Protein AF-A0A5A8F901-F1 (afdb_monomer)

Mean predicted aligned error: 6.97 Å

InterPro domains:
  IPR011990 Tetratricopeptide-like helical domain superfamily [G3DSA:1.25.40.10] (15-155)
  IPR011990 Tetratricopeptide-like helical domain superfamily [G3DSA:1.25.40.10] (156-247)
  IPR011990 Tetratricopeptide-like helical domain superfamily [SSF48452] (26-234)
  IPR013105 Tetratricopeptide repeat 2 [PF07719] (27-59)
  IPR019734 Tetratricopeptide repeat [PF13181] (61-93)
  IPR019734 Tetratricopeptide repeat [PF13181] (132-161)
  IPR019734 Tetratricopeptide repeat [PS50005] (26-59)
  IPR019734 Tetratricopeptide repeat [PS50005] (60-93)
  IPR019734 Tetratricopeptide repeat [PS50005] (130-163)
  IPR019734 Tetratricopeptide repeat [PS50005] (164-197)
  IPR019734 Tetratricopeptide repeat [PS50005] (198-231)
  IPR019734 Tetratricopeptide repeat [SM00028] (26-59)
  IPR019734 Tetratricopeptide repeat [SM00028] (60-93)
  IPR019734 Tetratricopeptide repeat [SM00028] (130-163)
  IPR019734 Tetratricopeptide repeat [SM00028] (164-197)
  IPR019734 Tetratricopeptide repeat [SM00028] (198-231)

Organism: NCBI:txid500465

Solvent-accessible surface area (backbone atoms only — not comparable to full-atom values): 13234 Å² total; per-residue (Å²): 138,87,82,84,83,83,81,82,80,78,80,80,79,78,74,85,65,76,81,73,54,42,64,57,52,16,52,50,26,39,52,50,12,55,53,25,50,76,69,72,35,57,70,61,12,54,53,24,36,54,54,11,36,74,49,36,80,78,48,33,69,50,29,40,52,54,10,53,54,27,46,76,70,70,40,50,70,62,12,50,56,24,30,50,55,15,31,74,71,44,76,81,42,52,71,53,39,47,52,47,18,51,49,30,41,76,71,69,38,41,70,63,15,41,57,37,44,57,56,39,75,72,44,91,81,58,88,60,53,37,57,47,28,35,51,44,12,50,45,30,44,76,72,67,39,54,69,63,12,44,55,26,18,52,50,13,34,71,71,32,66,79,46,59,70,32,51,53,53,42,31,53,50,22,54,76,67,72,35,52,70,58,22,49,52,49,38,54,52,44,29,70,71,31,79,83,42,55,68,52,41,49,53,42,21,52,50,28,45,76,69,66,41,46,73,64,14,49,56,45,31,51,51,39,30,74,77,36,64,86,37,75,59,16,58,52,31,50,53,57,40,40,75,70,63,76,53,133

Structure (mmCIF, N/CA/C/O backbone):
data_AF-A0A5A8F901-F1
#
_entry.id   AF-A0A5A8F901-F1
#
loop_
_atom_site.group_PDB
_atom_site.id
_atom_site.type_symbol
_atom_site.label_atom_id
_atom_site.label_alt_id
_atom_site.label_comp_id
_atom_site.label_asym_id
_atom_site.label_entity_id
_atom_site.label_seq_id
_atom_site.pdbx_PDB_ins_code
_atom_site.Cartn_x
_atom_site.Cartn_y
_atom_site.Cartn_z
_atom_site.occupancy
_atom_site.B_iso_or_equiv
_atom_site.auth_seq_id
_atom_site.auth_comp_id
_atom_site.auth_asym_id
_atom_site.auth_atom_id
_atom_site.pdbx_PDB_model_num
ATOM 1 N N . MET A 1 1 ? 71.002 -8.489 -66.776 1.00 44.06 1 MET A N 1
ATOM 2 C CA . MET A 1 1 ? 70.512 -7.307 -66.030 1.00 44.06 1 MET A CA 1
ATOM 3 C C . MET A 1 1 ? 69.210 -7.682 -65.324 1.00 44.06 1 MET A C 1
ATOM 5 O O . MET A 1 1 ? 68.197 -7.836 -65.991 1.00 44.06 1 MET A O 1
ATOM 9 N N . LYS A 1 2 ? 69.256 -7.951 -64.011 1.00 39.38 2 LYS A N 1
ATOM 10 C CA . LYS A 1 2 ? 68.094 -8.346 -63.189 1.00 39.38 2 LYS A CA 1
ATOM 11 C C . LYS A 1 2 ? 67.380 -7.080 -62.690 1.00 39.38 2 LYS A C 1
ATOM 13 O O . LYS A 1 2 ? 68.036 -6.243 -62.078 1.00 39.38 2 LYS A O 1
ATOM 18 N N . LYS A 1 3 ? 66.074 -6.929 -62.942 1.00 49.44 3 LYS A N 1
ATOM 19 C CA . LYS A 1 3 ? 65.246 -5.872 -62.331 1.00 49.44 3 LYS A CA 1
ATOM 20 C C . LYS A 1 3 ? 64.614 -6.407 -61.045 1.00 49.44 3 LYS A C 1
ATOM 22 O O . LYS A 1 3 ? 63.990 -7.462 -61.047 1.00 49.44 3 LYS A O 1
ATOM 27 N N . ILE A 1 4 ? 64.847 -5.680 -59.959 1.00 47.81 4 ILE A N 1
ATOM 28 C CA . ILE A 1 4 ? 64.406 -5.965 -58.593 1.00 47.81 4 ILE A CA 1
ATOM 29 C C . ILE A 1 4 ? 62.929 -5.570 -58.475 1.00 47.81 4 ILE A C 1
ATOM 31 O O . ILE A 1 4 ? 62.577 -4.419 -58.721 1.00 47.81 4 ILE A O 1
ATOM 35 N N . ILE A 1 5 ? 62.069 -6.526 -58.122 1.00 50.91 5 ILE A N 1
ATOM 36 C CA . ILE A 1 5 ? 60.664 -6.286 -57.777 1.00 50.91 5 ILE A CA 1
ATOM 37 C C . ILE A 1 5 ? 60.630 -5.952 -56.284 1.00 50.91 5 ILE A C 1
ATOM 39 O O . ILE A 1 5 ? 60.944 -6.799 -55.450 1.00 50.91 5 ILE A O 1
ATOM 43 N N . SER A 1 6 ? 60.306 -4.702 -55.955 1.00 49.69 6 SER A N 1
ATOM 44 C CA . SER A 1 6 ? 60.141 -4.237 -54.576 1.00 49.69 6 SER A CA 1
ATOM 45 C C . SER A 1 6 ? 58.781 -4.694 -54.044 1.00 49.69 6 SER A C 1
ATOM 47 O O . SER A 1 6 ? 57.741 -4.248 -54.528 1.00 49.69 6 SER A O 1
ATOM 49 N N . PHE A 1 7 ? 58.784 -5.615 -53.081 1.00 51.09 7 PHE A N 1
ATOM 50 C CA . PHE A 1 7 ? 57.591 -6.060 -52.361 1.00 51.09 7 PHE A CA 1
ATOM 51 C C . PHE A 1 7 ? 57.341 -5.100 -51.189 1.00 51.09 7 PHE A C 1
ATOM 53 O O . PHE A 1 7 ? 58.059 -5.128 -50.191 1.00 51.09 7 PHE A O 1
ATOM 60 N N . PHE A 1 8 ? 56.327 -4.240 -51.300 1.00 51.81 8 PHE A N 1
ATOM 61 C CA . PHE A 1 8 ? 55.824 -3.469 -50.163 1.00 51.81 8 PHE A CA 1
ATOM 62 C C . PHE A 1 8 ? 54.992 -4.398 -49.267 1.00 51.81 8 PHE A C 1
ATOM 64 O O . PHE A 1 8 ? 53.854 -4.741 -49.580 1.00 51.81 8 PHE A O 1
ATOM 71 N N . LEU A 1 9 ? 55.582 -4.831 -48.153 1.00 49.22 9 LEU A N 1
ATOM 72 C CA . LEU A 1 9 ? 54.892 -5.532 -47.071 1.00 49.22 9 LEU A CA 1
ATOM 73 C C . LEU A 1 9 ? 54.025 -4.520 -46.307 1.00 49.22 9 LEU A C 1
ATOM 75 O O . LEU A 1 9 ? 54.526 -3.727 -45.513 1.00 49.22 9 LEU A O 1
ATOM 79 N N . ILE A 1 10 ? 52.715 -4.532 -46.560 1.00 54.72 10 ILE A N 1
ATOM 80 C CA . ILE A 1 10 ? 51.739 -3.804 -45.743 1.00 54.72 10 ILE A CA 1
ATOM 81 C C . ILE A 1 10 ? 51.577 -4.582 -44.434 1.00 54.72 10 ILE A C 1
ATOM 83 O O . ILE A 1 10 ? 50.934 -5.630 -44.392 1.00 54.72 10 ILE A O 1
ATOM 87 N N . ALA A 1 11 ? 52.186 -4.077 -43.363 1.00 52.47 11 ALA A N 1
ATOM 88 C CA . ALA A 1 11 ? 51.961 -4.574 -42.014 1.00 52.47 11 ALA A CA 1
ATOM 89 C C . ALA A 1 11 ? 50.542 -4.186 -41.565 1.00 52.47 11 ALA A C 1
ATOM 91 O O . ALA A 1 11 ? 50.278 -3.041 -41.200 1.00 52.47 11 ALA A O 1
ATOM 92 N N . ILE A 1 12 ? 49.612 -5.142 -41.611 1.00 54.03 12 ILE A N 1
ATOM 93 C CA . ILE A 1 12 ? 48.293 -5.001 -40.992 1.00 54.03 12 ILE A CA 1
ATOM 94 C C . ILE A 1 12 ? 48.507 -5.092 -39.479 1.00 54.03 12 ILE A C 1
ATOM 96 O O . ILE A 1 12 ? 48.637 -6.181 -38.922 1.00 54.03 12 ILE A O 1
ATOM 100 N N . PHE A 1 13 ? 48.560 -3.944 -38.806 1.00 49.91 13 PHE A N 1
ATOM 101 C CA . PHE A 1 13 ? 48.422 -3.890 -37.356 1.00 49.91 13 PHE A CA 1
ATOM 102 C C . PHE A 1 13 ? 46.990 -4.300 -37.002 1.00 49.91 13 PHE A C 1
ATOM 104 O O . PHE A 1 13 ? 46.073 -3.480 -36.999 1.00 49.91 13 PHE A O 1
ATOM 111 N N . VAL A 1 14 ? 46.788 -5.586 -36.714 1.00 54.88 14 VAL A N 1
ATOM 112 C CA . VAL A 1 14 ? 45.604 -6.047 -35.989 1.00 54.88 14 VAL A CA 1
ATOM 113 C C . VAL A 1 14 ? 45.723 -5.456 -34.589 1.00 54.88 14 VAL A C 1
ATOM 115 O O . VAL A 1 14 ? 46.464 -5.962 -33.748 1.00 54.88 14 VAL A O 1
ATOM 118 N N . SER A 1 15 ? 45.057 -4.327 -34.351 1.00 49.31 15 SER A N 1
ATOM 119 C CA . SER A 1 15 ? 44.940 -3.792 -33.005 1.00 49.31 15 SER A CA 1
ATOM 120 C C . SER A 1 15 ? 44.148 -4.803 -32.176 1.00 49.31 15 SER A C 1
ATOM 122 O O . SER A 1 15 ? 42.954 -5.020 -32.377 1.00 49.31 15 SER A O 1
ATOM 124 N N . CYS A 1 16 ? 44.820 -5.452 -31.227 1.00 49.31 16 CYS A N 1
ATOM 125 C CA . CYS A 1 16 ? 44.175 -6.172 -30.133 1.00 49.31 16 CYS A CA 1
ATOM 126 C C . CYS A 1 16 ? 43.507 -5.162 -29.186 1.00 49.31 16 CYS A C 1
ATOM 128 O O . CYS A 1 16 ? 43.875 -5.050 -28.021 1.00 49.31 16 CYS A O 1
ATOM 130 N N . ALA A 1 17 ? 42.536 -4.390 -29.677 1.00 50.72 17 ALA A N 1
ATOM 131 C CA . ALA A 1 17 ? 41.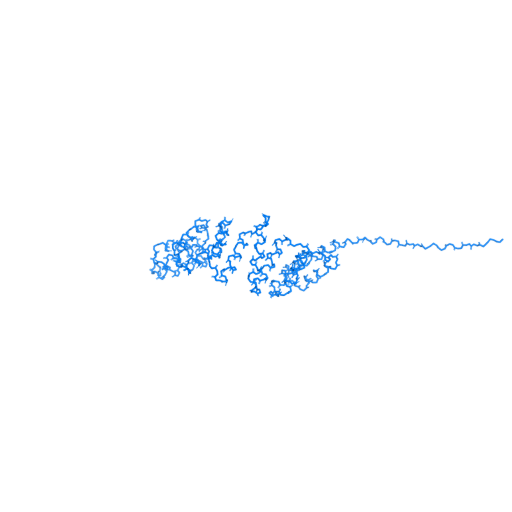576 -3.758 -28.792 1.00 50.72 17 ALA A CA 1
ATOM 132 C C . ALA A 1 17 ? 40.650 -4.880 -28.298 1.00 50.72 17 ALA A C 1
ATOM 134 O O . ALA A 1 17 ? 40.050 -5.569 -29.132 1.00 50.72 17 ALA A O 1
ATOM 135 N N . PRO A 1 18 ? 40.542 -5.133 -26.980 1.00 56.22 18 PRO A N 1
ATOM 136 C CA . PRO A 1 18 ? 39.611 -6.131 -26.481 1.00 56.22 18 PRO A CA 1
ATOM 137 C C . PRO A 1 18 ? 38.223 -5.764 -27.000 1.00 56.22 18 PRO A C 1
ATOM 139 O O . PRO A 1 18 ? 37.765 -4.635 -26.822 1.00 56.22 18 PRO A O 1
ATOM 142 N N . ARG A 1 19 ? 37.569 -6.703 -27.690 1.00 57.62 19 ARG A N 1
ATOM 143 C CA . ARG A 1 19 ? 36.192 -6.538 -28.154 1.00 57.62 19 ARG A CA 1
ATOM 144 C C . ARG A 1 19 ? 35.330 -6.365 -26.911 1.00 57.62 19 ARG A C 1
ATOM 146 O O . ARG A 1 19 ? 34.983 -7.349 -26.262 1.00 57.62 19 ARG A O 1
ATOM 153 N N . VAL A 1 20 ? 35.070 -5.114 -26.534 1.00 64.88 20 VAL A N 1
ATOM 154 C CA . VAL A 1 20 ? 34.313 -4.822 -25.325 1.00 64.88 20 VAL A CA 1
ATOM 155 C C . VAL A 1 20 ? 32.924 -5.406 -25.518 1.00 64.88 20 VAL A C 1
ATOM 157 O O . VAL A 1 20 ? 32.230 -5.115 -26.495 1.00 64.88 20 VAL A O 1
ATOM 160 N N . ASP A 1 21 ? 32.560 -6.299 -24.610 1.00 88.25 21 ASP A N 1
ATOM 161 C CA . ASP A 1 21 ? 31.266 -6.948 -24.623 1.00 88.25 21 ASP A CA 1
ATOM 162 C C . ASP A 1 21 ? 30.192 -5.883 -24.368 1.00 88.25 21 ASP A C 1
ATOM 164 O O . ASP A 1 21 ? 30.108 -5.317 -23.275 1.00 88.25 21 ASP A O 1
ATOM 168 N N . LYS A 1 22 ? 29.394 -5.580 -25.399 1.00 91.12 22 LYS A N 1
ATOM 169 C CA . LYS A 1 22 ? 28.330 -4.569 -25.331 1.00 91.12 22 LYS A CA 1
ATOM 170 C C . LYS A 1 22 ? 27.363 -4.854 -24.181 1.00 91.12 22 LYS A C 1
ATOM 172 O O . LYS A 1 22 ? 26.895 -3.917 -23.546 1.00 91.12 22 LYS A O 1
ATOM 177 N N . LEU A 1 23 ? 27.113 -6.126 -23.860 1.00 92.12 23 LEU A N 1
ATOM 178 C CA . LEU A 1 23 ? 26.239 -6.485 -22.744 1.00 92.12 23 LEU A CA 1
ATOM 179 C C . LEU A 1 23 ? 26.874 -6.132 -21.397 1.00 92.12 23 LEU A C 1
ATOM 181 O O . LEU A 1 23 ? 26.179 -5.645 -20.510 1.00 92.12 23 LEU A O 1
ATOM 185 N N . LYS A 1 24 ? 28.197 -6.286 -21.255 1.00 94.12 24 LYS A N 1
ATOM 186 C CA . LYS A 1 24 ? 28.913 -5.831 -20.052 1.00 94.12 24 LYS A CA 1
ATOM 187 C C . LYS A 1 24 ? 28.894 -4.313 -19.923 1.00 94.12 24 LYS A C 1
ATOM 189 O O . LYS A 1 24 ? 28.679 -3.826 -18.822 1.00 94.12 24 LYS A O 1
ATOM 194 N N . LEU A 1 25 ? 29.065 -3.573 -21.023 1.00 94.75 25 LEU A N 1
ATOM 195 C CA . LEU A 1 25 ? 28.937 -2.109 -21.004 1.00 94.75 25 LEU A CA 1
ATOM 196 C C . LEU A 1 25 ? 27.530 -1.675 -20.591 1.00 94.75 25 LEU A C 1
ATOM 198 O O . LEU A 1 25 ? 27.396 -0.842 -19.699 1.00 94.75 25 LEU A O 1
ATOM 202 N N . SER A 1 26 ? 26.494 -2.282 -21.178 1.00 96.12 26 SER A N 1
ATOM 203 C CA . SER A 1 26 ? 25.103 -2.041 -20.783 1.00 96.12 26 SER A CA 1
ATOM 204 C C . SER A 1 26 ? 24.890 -2.282 -19.291 1.00 96.12 26 SER A C 1
ATOM 206 O O . SER A 1 26 ? 24.342 -1.438 -18.591 1.00 96.12 26 SER A O 1
ATOM 208 N N . GLU A 1 27 ? 25.359 -3.424 -18.788 1.00 96.38 27 GLU A N 1
ATOM 209 C CA . GLU A 1 27 ? 25.231 -3.803 -17.381 1.00 96.38 27 GLU A CA 1
ATOM 210 C C . GLU A 1 27 ? 25.987 -2.839 -16.449 1.00 96.38 27 GLU A C 1
ATOM 212 O O . GLU A 1 27 ? 25.487 -2.497 -15.377 1.00 96.38 27 GLU A O 1
ATOM 217 N N . SER A 1 28 ? 27.172 -2.368 -16.849 1.00 96.94 28 SER A N 1
ATOM 218 C CA . SER A 1 28 ? 27.938 -1.365 -16.103 1.00 96.94 28 SER A CA 1
ATOM 219 C C . SER A 1 28 ? 27.198 -0.031 -16.017 1.00 96.94 28 SER A C 1
ATOM 221 O O . SER A 1 28 ? 27.060 0.508 -14.920 1.00 96.94 28 SER A O 1
ATOM 223 N N . HIS A 1 29 ? 26.685 0.472 -17.141 1.00 97.94 29 HIS A N 1
ATOM 224 C CA . HIS A 1 29 ? 25.893 1.702 -17.183 1.00 97.94 29 HIS A CA 1
ATOM 225 C C . HIS A 1 29 ? 24.592 1.568 -16.376 1.00 97.94 29 HIS A C 1
ATOM 227 O O . HIS A 1 29 ? 24.272 2.440 -15.572 1.00 97.94 29 HIS A O 1
ATOM 233 N N . TYR A 1 30 ? 23.890 0.435 -16.476 1.00 97.94 30 TYR A N 1
ATOM 234 C CA . TYR A 1 30 ? 22.700 0.157 -15.667 1.00 97.94 30 TYR A CA 1
ATOM 235 C C . TYR A 1 30 ? 22.999 0.220 -14.161 1.00 97.94 30 TYR A C 1
ATOM 237 O O . TYR A 1 30 ? 22.318 0.929 -13.417 1.00 97.94 30 TYR A O 1
ATOM 245 N N . LYS A 1 31 ? 24.059 -0.461 -13.705 1.00 97.75 31 LYS A N 1
ATOM 246 C CA . LYS A 1 31 ? 24.484 -0.439 -12.295 1.00 97.75 31 LYS A CA 1
ATOM 247 C C . LYS A 1 31 ? 24.893 0.954 -11.828 1.00 97.75 31 LYS A C 1
ATOM 249 O O . LYS A 1 31 ? 24.551 1.341 -10.712 1.00 97.75 31 LYS A O 1
ATOM 254 N N . LEU A 1 32 ? 25.595 1.712 -12.668 1.00 96.75 32 LEU A N 1
ATOM 255 C CA . LEU A 1 32 ? 25.988 3.081 -12.349 1.00 96.75 32 LEU A CA 1
ATOM 256 C C . LEU A 1 32 ? 24.767 4.010 -12.252 1.00 96.75 32 LEU A C 1
ATOM 258 O O . LEU A 1 32 ? 24.688 4.819 -11.328 1.00 96.75 32 LEU A O 1
ATOM 262 N N . GLY A 1 33 ? 23.775 3.834 -13.127 1.00 96.75 33 GLY A N 1
ATOM 263 C CA . GLY A 1 33 ? 22.496 4.539 -13.048 1.00 96.75 33 GLY A CA 1
ATOM 264 C C . GLY A 1 33 ? 21.754 4.273 -11.735 1.00 96.75 33 GLY A C 1
ATOM 265 O O . GLY A 1 33 ? 21.324 5.215 -11.068 1.00 96.75 33 GLY A O 1
ATOM 266 N N . LEU A 1 34 ? 21.682 3.010 -11.293 1.00 96.31 34 LEU A N 1
ATOM 267 C CA . LEU A 1 34 ? 21.105 2.649 -9.988 1.00 96.31 34 LEU A CA 1
ATOM 268 C C . LEU A 1 34 ? 21.869 3.275 -8.808 1.00 96.31 34 LEU A C 1
ATOM 270 O O . LEU A 1 34 ? 21.254 3.737 -7.841 1.00 96.31 34 LEU A O 1
ATOM 274 N N . ALA A 1 35 ? 23.201 3.317 -8.882 1.00 95.75 35 ALA A N 1
ATOM 275 C CA . ALA A 1 35 ? 24.025 3.957 -7.861 1.00 95.75 35 ALA A CA 1
ATOM 276 C C . ALA A 1 35 ? 23.736 5.465 -7.775 1.00 95.75 35 ALA A C 1
ATOM 278 O O . ALA A 1 35 ? 23.519 5.986 -6.681 1.00 95.75 35 ALA A O 1
ATOM 279 N N . TYR A 1 36 ? 23.632 6.155 -8.916 1.00 94.88 36 TYR A N 1
ATOM 280 C CA . TYR A 1 36 ? 23.279 7.575 -8.938 1.00 94.88 36 TYR A CA 1
ATOM 281 C C . TYR A 1 36 ? 21.869 7.858 -8.420 1.00 94.88 36 TYR A C 1
ATOM 283 O O . TYR A 1 36 ? 21.699 8.850 -7.714 1.00 94.88 36 TYR A O 1
ATOM 291 N N . LEU A 1 37 ? 20.887 6.986 -8.686 1.00 90.75 37 LEU A N 1
ATOM 292 C CA . LEU A 1 37 ? 19.558 7.101 -8.070 1.00 90.75 37 LEU A CA 1
ATOM 293 C C . LEU A 1 37 ? 19.625 7.035 -6.544 1.00 90.75 37 LEU A C 1
ATOM 295 O O . LEU A 1 37 ? 18.915 7.769 -5.863 1.00 90.75 37 LEU A O 1
ATOM 299 N N . THR A 1 38 ? 20.478 6.163 -6.007 1.00 91.44 38 THR A N 1
ATOM 300 C CA . THR A 1 38 ? 20.656 6.011 -4.555 1.00 91.44 38 THR A CA 1
ATOM 301 C C . THR A 1 38 ? 21.314 7.245 -3.936 1.00 91.44 38 THR A C 1
ATOM 303 O O . THR A 1 38 ? 21.019 7.596 -2.800 1.00 91.44 38 THR A O 1
ATOM 306 N N . SER A 1 39 ? 22.178 7.932 -4.685 1.00 91.75 39 SER A N 1
ATOM 307 C CA . SER A 1 39 ? 22.798 9.203 -4.283 1.00 91.75 39 SER A CA 1
ATOM 308 C C . SER A 1 39 ? 21.972 10.445 -4.654 1.00 91.75 39 SER A C 1
ATOM 310 O O . SER A 1 39 ? 22.525 11.542 -4.676 1.00 91.75 39 SER A O 1
ATOM 312 N N . GLU A 1 40 ? 20.691 10.276 -5.004 1.00 89.81 40 GLU A N 1
ATOM 313 C CA . GLU A 1 40 ? 19.759 11.347 -5.407 1.00 89.81 40 GLU A CA 1
ATOM 314 C C . GLU A 1 40 ? 20.248 12.213 -6.588 1.00 89.81 40 GLU A C 1
ATOM 316 O O . GLU A 1 40 ? 19.803 13.342 -6.800 1.00 89.81 40 GLU A O 1
ATOM 321 N N . ASN A 1 41 ? 21.158 11.681 -7.410 1.00 91.69 41 ASN A N 1
ATOM 322 C CA . ASN A 1 41 ? 21.653 12.356 -8.604 1.00 91.69 41 ASN A CA 1
ATOM 323 C C . ASN A 1 41 ? 20.847 11.939 -9.839 1.00 91.69 41 ASN A C 1
ATOM 325 O O . ASN A 1 41 ? 21.312 11.192 -10.704 1.00 91.69 41 ASN A O 1
ATOM 329 N N . ASP A 1 42 ? 19.626 12.457 -9.908 1.00 90.12 42 ASP A N 1
ATOM 330 C CA . ASP A 1 42 ? 18.625 12.131 -10.925 1.00 90.12 42 ASP A CA 1
ATOM 331 C C . ASP A 1 42 ? 19.123 12.303 -12.368 1.00 90.12 42 ASP A C 1
ATOM 333 O O . ASP A 1 42 ? 18.872 11.460 -13.232 1.00 90.12 42 ASP A O 1
ATOM 337 N N . PHE A 1 43 ? 19.848 13.394 -12.636 1.00 91.81 43 PHE A N 1
ATOM 338 C CA . PHE A 1 43 ? 20.343 13.702 -13.978 1.00 91.81 43 PHE A CA 1
ATOM 339 C C . PHE A 1 43 ? 21.361 12.664 -14.453 1.00 91.81 43 PHE A C 1
ATOM 341 O O . PHE A 1 43 ? 21.262 12.160 -15.573 1.00 91.81 43 PHE A O 1
ATOM 348 N N . ARG A 1 44 ? 22.336 12.322 -13.598 1.00 93.94 44 ARG A N 1
ATOM 349 C CA . ARG A 1 44 ? 23.334 11.308 -13.949 1.00 93.94 44 ARG A CA 1
ATOM 350 C C . ARG A 1 44 ? 22.695 9.931 -14.062 1.00 93.94 44 ARG A C 1
ATOM 352 O O . ARG A 1 44 ? 23.020 9.213 -14.995 1.00 93.94 44 ARG A O 1
ATOM 359 N N . ALA A 1 45 ? 21.745 9.596 -13.191 1.00 95.38 45 ALA A N 1
ATOM 360 C CA . ALA A 1 45 ? 21.038 8.323 -13.264 1.00 95.38 45 ALA A CA 1
ATOM 361 C C . ALA A 1 45 ? 20.363 8.093 -14.625 1.00 95.38 45 ALA A C 1
ATOM 363 O O . ALA A 1 45 ? 20.611 7.070 -15.262 1.00 95.38 45 ALA A O 1
ATOM 364 N N . LEU A 1 46 ? 19.563 9.056 -15.098 1.00 95.94 46 LEU A N 1
ATOM 365 C CA . LEU A 1 46 ? 18.904 8.952 -16.403 1.00 95.94 46 LEU A CA 1
ATOM 366 C C . LEU A 1 46 ? 19.907 8.837 -17.550 1.00 95.94 46 LEU A C 1
ATOM 368 O O . LEU A 1 46 ? 19.731 7.985 -18.417 1.00 95.94 46 LEU A O 1
ATOM 372 N N . LYS A 1 47 ? 20.977 9.640 -17.527 1.00 97.12 47 LYS A N 1
ATOM 373 C CA . LYS A 1 47 ? 22.023 9.582 -18.553 1.00 97.12 47 LYS A CA 1
ATOM 374 C C . LYS A 1 47 ? 22.661 8.193 -18.632 1.00 97.12 47 LYS A C 1
ATOM 376 O O . LYS A 1 47 ? 22.839 7.663 -19.722 1.00 97.12 47 LYS A O 1
ATOM 381 N N . GLU A 1 48 ? 22.982 7.588 -17.492 1.00 98.12 48 GLU A N 1
ATOM 382 C CA . GLU A 1 48 ? 23.558 6.241 -17.465 1.00 98.12 48 GLU A CA 1
ATOM 383 C C . GLU A 1 48 ? 22.562 5.175 -17.945 1.00 98.12 48 GLU A C 1
ATOM 385 O O . GLU A 1 48 ? 22.944 4.256 -18.664 1.00 98.12 48 GLU A O 1
ATOM 390 N N . PHE A 1 49 ? 21.267 5.307 -17.641 1.00 98.06 49 PHE A N 1
ATOM 391 C CA . PHE A 1 49 ? 20.255 4.412 -18.213 1.00 98.06 49 PHE A CA 1
ATOM 392 C C . PHE A 1 49 ? 20.127 4.558 -19.735 1.00 98.06 49 PHE A C 1
ATOM 394 O O . PHE A 1 49 ? 20.002 3.556 -20.439 1.00 98.06 49 PHE A O 1
ATOM 401 N N . GLU A 1 50 ? 20.203 5.778 -20.266 1.00 97.12 50 GLU A N 1
ATOM 402 C CA . GLU A 1 50 ? 20.218 6.020 -21.712 1.00 97.12 50 GLU A CA 1
ATOM 403 C C . GLU A 1 50 ? 21.454 5.400 -22.380 1.00 97.12 50 GLU A C 1
ATOM 405 O O . GLU A 1 50 ? 21.325 4.762 -23.426 1.00 97.12 50 GLU A O 1
ATOM 410 N N . GLU A 1 51 ? 22.639 5.521 -21.770 1.00 97.94 51 GLU A N 1
ATOM 411 C CA . GLU A 1 51 ? 23.849 4.843 -22.253 1.00 97.94 51 GLU A CA 1
ATOM 412 C C . GLU A 1 51 ? 23.696 3.317 -22.218 1.00 97.94 51 GLU A C 1
ATOM 414 O O . GLU A 1 51 ? 24.043 2.649 -23.193 1.00 97.94 51 GLU A O 1
ATOM 419 N N . ALA A 1 52 ? 23.106 2.750 -21.159 1.00 97.88 52 ALA A N 1
ATOM 420 C CA . ALA A 1 52 ? 22.838 1.313 -21.092 1.00 97.88 52 ALA A CA 1
ATOM 421 C C . ALA A 1 52 ? 21.972 0.843 -22.276 1.00 97.88 52 ALA A C 1
ATOM 423 O O . ALA A 1 52 ? 22.331 -0.107 -22.977 1.00 97.88 52 ALA A O 1
ATOM 424 N N . LEU A 1 53 ? 20.892 1.572 -22.579 1.00 97.62 53 LEU A N 1
ATOM 425 C CA . LEU A 1 53 ? 19.996 1.256 -23.695 1.00 97.62 53 LEU A CA 1
ATOM 426 C C . LEU A 1 53 ? 20.653 1.396 -25.076 1.00 97.62 53 LEU A C 1
ATOM 428 O O . LEU A 1 53 ? 20.233 0.708 -26.006 1.00 97.62 53 LEU A O 1
ATOM 432 N N . LYS A 1 54 ? 21.703 2.217 -25.242 1.00 97.19 54 LYS A N 1
ATOM 433 C CA . LYS A 1 54 ? 22.481 2.251 -26.499 1.00 97.19 54 LYS A CA 1
ATOM 434 C C . LYS A 1 54 ? 23.205 0.930 -26.758 1.00 97.19 54 LYS A C 1
ATOM 436 O O . LYS A 1 54 ? 23.341 0.521 -27.913 1.00 97.19 54 LYS A O 1
ATOM 441 N N . TYR A 1 55 ? 23.677 0.267 -25.703 1.00 96.44 55 TYR A N 1
ATOM 442 C CA . TYR A 1 55 ? 24.392 -1.004 -25.812 1.00 96.44 55 TYR A CA 1
ATOM 443 C C . TYR A 1 55 ? 23.459 -2.220 -25.791 1.00 96.44 55 TYR A C 1
ATOM 445 O O . TYR A 1 55 ? 23.751 -3.206 -26.473 1.00 96.44 55 TYR A O 1
ATOM 453 N N . ASN A 1 56 ? 22.336 -2.143 -25.069 1.00 96.62 56 ASN A N 1
ATOM 454 C CA . ASN A 1 56 ? 21.286 -3.160 -25.055 1.00 96.62 56 ASN A CA 1
ATOM 455 C C . ASN A 1 56 ? 19.875 -2.530 -25.107 1.00 96.62 56 ASN A C 1
ATOM 457 O O . ASN A 1 56 ? 19.241 -2.335 -24.070 1.00 96.62 56 ASN A O 1
ATOM 461 N N . PRO A 1 57 ? 19.322 -2.280 -26.309 1.00 96.75 57 PRO A N 1
ATOM 462 C CA . PRO A 1 57 ? 17.989 -1.683 -26.460 1.00 96.75 57 PRO A CA 1
ATOM 463 C C . PRO A 1 57 ? 16.824 -2.568 -25.992 1.00 96.75 57 PRO A C 1
ATOM 465 O O . PRO A 1 57 ? 15.678 -2.134 -26.023 1.00 96.75 57 PRO A O 1
ATOM 468 N N . LYS A 1 58 ? 17.086 -3.830 -25.628 1.00 96.19 58 LYS A N 1
ATOM 469 C CA . LYS A 1 58 ? 16.079 -4.792 -25.156 1.00 96.19 58 LYS A CA 1
ATOM 470 C C . LYS A 1 58 ? 16.231 -5.109 -23.666 1.00 96.19 58 LYS A C 1
ATOM 472 O O . LYS A 1 58 ? 15.719 -6.127 -23.216 1.00 96.19 58 LYS A O 1
ATOM 477 N N . ASP A 1 59 ? 16.942 -4.272 -22.910 1.00 97.50 59 ASP A N 1
ATOM 478 C CA . ASP A 1 59 ? 17.045 -4.419 -21.458 1.00 97.50 59 ASP A CA 1
ATOM 479 C C . ASP A 1 59 ? 15.779 -3.879 -20.771 1.00 97.50 59 ASP A C 1
ATOM 481 O O . ASP A 1 59 ? 15.634 -2.683 -20.506 1.00 97.50 59 ASP A O 1
ATOM 485 N N . ASP A 1 60 ? 14.836 -4.774 -20.495 1.00 98.31 60 ASP A N 1
ATOM 486 C CA . ASP A 1 60 ? 13.586 -4.493 -19.788 1.00 98.31 60 ASP A CA 1
ATOM 487 C C . ASP A 1 60 ? 13.814 -3.910 -18.388 1.00 98.31 60 ASP A C 1
ATOM 489 O O . ASP A 1 60 ? 13.073 -3.023 -17.957 1.00 98.31 60 ASP A O 1
ATOM 493 N N . ARG A 1 61 ? 14.893 -4.323 -17.713 1.00 98.25 61 ARG A N 1
ATOM 494 C CA . ARG A 1 61 ? 15.276 -3.827 -16.381 1.00 98.25 61 ARG A CA 1
ATOM 495 C C . ARG A 1 61 ? 15.607 -2.336 -16.404 1.00 98.25 61 ARG A C 1
ATOM 497 O O . ARG A 1 61 ? 15.268 -1.620 -15.461 1.00 98.25 61 ARG A O 1
ATOM 504 N N . VAL A 1 62 ? 16.232 -1.852 -17.479 1.00 98.31 62 VAL A N 1
ATOM 505 C CA . VAL A 1 62 ? 16.570 -0.429 -17.631 1.00 98.31 62 VAL A CA 1
ATOM 506 C C . VAL A 1 62 ? 15.307 0.397 -17.872 1.00 98.31 62 VAL A C 1
ATOM 508 O O . VAL A 1 62 ? 15.109 1.420 -17.217 1.00 98.31 62 VAL A O 1
ATOM 511 N N . TYR A 1 63 ? 14.400 -0.072 -18.734 1.00 98.69 63 TYR A N 1
ATOM 512 C CA . TYR A 1 63 ? 13.096 0.574 -18.919 1.00 98.69 63 TYR A CA 1
ATOM 513 C C . TYR A 1 63 ? 12.272 0.594 -17.625 1.00 98.69 63 TYR A C 1
ATOM 515 O O . TYR A 1 63 ? 11.669 1.614 -17.286 1.00 98.69 63 TYR A O 1
ATOM 523 N N . TYR A 1 64 ? 12.296 -0.495 -16.855 1.00 98.56 64 TYR A N 1
ATOM 524 C CA . TYR A 1 64 ? 11.683 -0.545 -15.533 1.00 98.56 64 TYR A CA 1
ATOM 525 C C . TYR A 1 64 ? 12.294 0.490 -14.572 1.00 98.56 64 TYR A C 1
ATOM 527 O O . TYR A 1 64 ? 11.562 1.241 -13.923 1.00 98.56 64 TYR A O 1
ATOM 535 N N . ALA A 1 65 ? 13.623 0.611 -14.526 1.00 97.94 65 ALA A N 1
ATOM 536 C CA . ALA A 1 65 ? 14.301 1.608 -13.698 1.00 97.94 65 ALA A CA 1
ATOM 537 C C . ALA A 1 65 ? 13.914 3.050 -14.081 1.00 97.94 65 ALA A C 1
ATOM 539 O O . ALA A 1 65 ? 13.578 3.848 -13.206 1.00 97.94 65 ALA A O 1
ATOM 540 N N . ILE A 1 66 ? 13.857 3.372 -15.378 1.00 98.00 66 ILE A N 1
ATOM 541 C CA . ILE A 1 66 ? 13.398 4.687 -15.860 1.00 98.00 66 ILE A CA 1
ATOM 542 C C . ILE A 1 66 ? 11.920 4.927 -15.497 1.00 98.00 66 ILE A C 1
ATOM 544 O O . ILE A 1 66 ? 11.552 6.025 -15.075 1.00 98.00 66 ILE A O 1
ATOM 548 N N . SER A 1 67 ? 11.065 3.906 -15.614 1.00 98.19 67 SER A N 1
ATOM 549 C CA . SER A 1 67 ? 9.660 3.993 -15.202 1.00 98.19 67 SER A CA 1
ATOM 550 C C . SER A 1 67 ? 9.522 4.333 -13.718 1.00 98.19 67 SER A C 1
ATOM 552 O O . SER A 1 67 ? 8.868 5.316 -13.365 1.00 98.19 67 SER A O 1
ATOM 554 N N . THR A 1 68 ? 10.187 3.571 -12.844 1.00 96.12 68 THR A N 1
ATOM 555 C CA . THR A 1 68 ? 10.136 3.794 -11.390 1.00 96.12 68 THR A CA 1
ATOM 556 C C . THR A 1 68 ? 10.704 5.15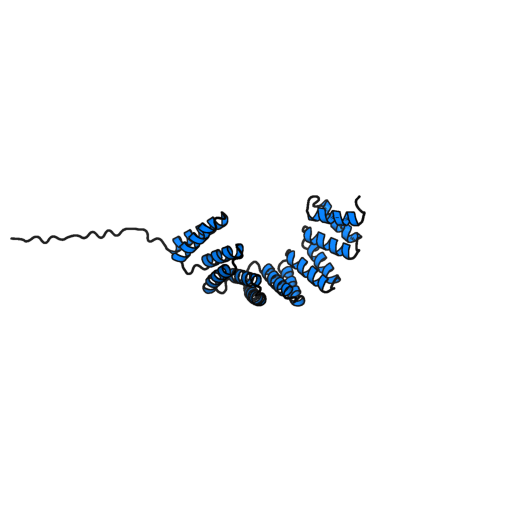5 -10.994 1.00 96.12 68 THR A C 1
ATOM 558 O O . THR A 1 68 ? 10.172 5.800 -10.090 1.00 96.12 68 THR A O 1
ATOM 561 N N . PHE A 1 69 ? 11.732 5.635 -11.700 1.00 95.38 69 PHE A N 1
ATOM 562 C CA . PHE A 1 69 ? 12.243 6.992 -11.549 1.00 95.38 69 PHE A CA 1
ATOM 563 C C . PHE A 1 69 ? 11.150 8.037 -11.810 1.00 95.38 69 PHE A C 1
ATOM 565 O O . PHE A 1 69 ? 10.871 8.873 -10.948 1.00 95.38 69 PHE A O 1
ATOM 572 N N . TYR A 1 70 ? 10.482 7.975 -12.965 1.00 96.50 70 TYR A N 1
ATOM 573 C CA . TYR A 1 70 ? 9.432 8.937 -13.298 1.00 96.50 70 TYR A CA 1
ATOM 574 C C . TYR A 1 70 ? 8.197 8.803 -12.407 1.00 96.50 70 TYR A C 1
ATOM 576 O O . TYR A 1 70 ? 7.587 9.819 -12.069 1.00 96.50 70 TYR A O 1
ATOM 584 N N . LEU A 1 71 ? 7.868 7.586 -11.968 1.00 94.25 71 LEU A N 1
ATOM 585 C CA . LEU A 1 71 ? 6.796 7.333 -11.010 1.00 94.25 71 LEU A CA 1
ATOM 586 C C . LEU A 1 71 ? 7.074 8.036 -9.672 1.00 94.25 71 LEU A C 1
ATOM 588 O O . LEU A 1 71 ? 6.201 8.736 -9.171 1.00 94.25 71 LEU A O 1
ATOM 592 N N . LYS A 1 72 ? 8.303 7.952 -9.139 1.00 92.38 72 LYS A N 1
ATOM 593 C CA . LYS A 1 72 ? 8.710 8.680 -7.918 1.00 92.38 72 LYS A CA 1
ATOM 594 C C . LYS A 1 72 ? 8.623 10.202 -8.064 1.00 92.38 72 LYS A C 1
ATOM 596 O O . LYS A 1 72 ? 8.434 10.903 -7.076 1.00 92.38 72 LYS A O 1
ATOM 601 N N . LYS A 1 73 ? 8.761 10.719 -9.287 1.00 93.31 73 LYS A N 1
ATOM 602 C CA . LYS A 1 73 ? 8.593 12.146 -9.608 1.00 93.31 73 LYS A CA 1
ATOM 603 C C . LYS A 1 73 ? 7.147 12.531 -9.935 1.00 93.31 73 LYS A C 1
ATOM 605 O O . LYS A 1 73 ? 6.908 13.681 -10.288 1.00 93.31 73 LYS A O 1
ATOM 610 N N . ASN A 1 74 ? 6.196 11.599 -9.833 1.00 95.12 74 ASN A N 1
ATOM 611 C CA . ASN A 1 74 ? 4.795 11.770 -10.233 1.00 95.12 74 ASN A CA 1
ATOM 612 C C . ASN A 1 74 ? 4.612 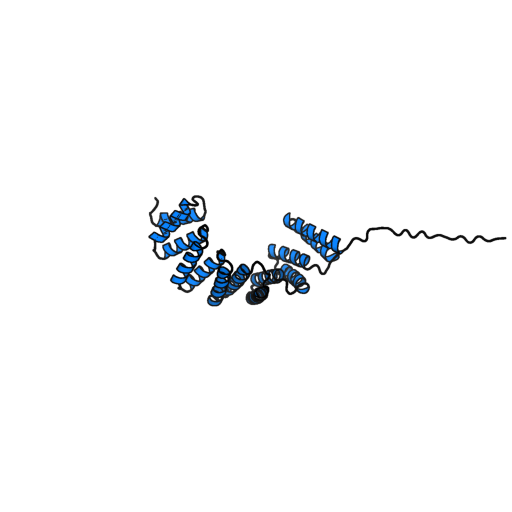12.171 -11.713 1.00 95.12 74 ASN A C 1
ATOM 614 O O . ASN A 1 74 ? 3.600 12.757 -12.092 1.00 95.12 74 ASN A O 1
ATOM 618 N N . ILE A 1 75 ? 5.576 11.843 -12.582 1.00 97.06 75 ILE A N 1
ATOM 619 C CA . ILE A 1 75 ? 5.502 12.095 -14.029 1.00 97.06 75 ILE A CA 1
ATOM 620 C C . ILE A 1 75 ? 4.916 10.849 -14.705 1.00 97.06 75 ILE A C 1
ATOM 622 O O . ILE A 1 75 ? 5.612 10.080 -15.374 1.00 97.06 75 ILE A O 1
ATOM 626 N N . PHE A 1 76 ? 3.614 10.632 -14.505 1.00 96.88 76 PHE A N 1
ATOM 627 C CA . PHE A 1 76 ? 2.943 9.378 -14.866 1.00 96.88 76 PHE A CA 1
ATOM 628 C C . PHE A 1 76 ? 3.026 9.031 -16.355 1.00 96.88 76 PHE A C 1
ATOM 630 O O . PHE A 1 76 ? 3.206 7.864 -16.681 1.00 96.88 76 PHE A O 1
ATOM 637 N N . SER A 1 77 ? 2.973 10.011 -17.264 1.00 97.38 77 SER A N 1
ATOM 638 C CA . SER A 1 77 ? 3.052 9.745 -18.710 1.00 97.38 77 SER A CA 1
ATOM 639 C C . SER A 1 77 ? 4.388 9.121 -19.123 1.00 97.38 77 SER A C 1
ATOM 641 O O . SER A 1 77 ? 4.413 8.169 -19.897 1.00 97.38 77 SER A O 1
ATOM 643 N N . LYS A 1 78 ? 5.509 9.610 -18.572 1.00 98.00 78 LYS A N 1
ATOM 644 C CA . LYS A 1 78 ? 6.838 9.049 -18.867 1.00 98.00 78 LYS A CA 1
ATOM 645 C C . LYS A 1 78 ? 7.064 7.713 -18.162 1.00 98.00 78 LYS A C 1
ATOM 647 O O . LYS A 1 78 ? 7.736 6.840 -18.710 1.00 98.00 78 LYS A O 1
ATOM 652 N N . ALA A 1 79 ? 6.504 7.550 -16.962 1.00 98.38 79 ALA A N 1
ATOM 653 C CA . ALA A 1 79 ? 6.524 6.270 -16.263 1.00 98.38 79 ALA A CA 1
ATOM 654 C C . ALA A 1 79 ? 5.782 5.195 -17.074 1.00 98.38 79 ALA A C 1
ATOM 656 O O . ALA A 1 79 ? 6.315 4.113 -17.310 1.00 98.38 79 ALA A O 1
ATOM 657 N N . GLU A 1 80 ? 4.591 5.531 -17.574 1.00 98.44 80 GLU A N 1
ATOM 658 C CA . GLU A 1 80 ? 3.769 4.653 -18.405 1.00 98.44 80 GLU A CA 1
ATOM 659 C C . GLU A 1 80 ? 4.470 4.265 -19.712 1.00 98.44 80 GLU A C 1
ATOM 661 O O . GLU A 1 80 ? 4.527 3.089 -20.061 1.00 98.44 80 GLU A O 1
ATOM 666 N N . GLU A 1 81 ? 5.066 5.230 -20.415 1.00 98.44 81 GLU A N 1
ATOM 667 C CA . GLU A 1 81 ? 5.807 4.958 -21.649 1.00 98.44 81 GLU A CA 1
ATOM 668 C C . GLU A 1 81 ? 6.911 3.910 -21.427 1.00 98.44 81 GLU A C 1
ATOM 670 O O . GLU A 1 81 ? 7.054 2.959 -22.198 1.00 98.44 81 GLU A O 1
ATOM 675 N N . ASN A 1 82 ? 7.685 4.062 -20.350 1.00 98.62 82 ASN A N 1
ATOM 676 C CA . ASN A 1 82 ? 8.809 3.177 -20.067 1.00 98.62 82 ASN A CA 1
ATOM 677 C C . ASN A 1 82 ? 8.364 1.824 -19.499 1.00 98.62 82 ASN A C 1
ATOM 679 O O . ASN A 1 82 ? 8.935 0.802 -19.876 1.00 98.62 82 ASN A O 1
ATOM 683 N N . ILE A 1 83 ? 7.318 1.765 -18.666 1.00 98.75 83 ILE A N 1
ATOM 684 C CA . ILE A 1 83 ? 6.822 0.468 -18.182 1.00 98.75 83 ILE A CA 1
ATOM 685 C C . ILE A 1 83 ? 6.213 -0.363 -19.312 1.00 98.75 83 ILE A C 1
ATOM 687 O O . ILE A 1 83 ? 6.389 -1.577 -19.333 1.00 98.75 83 ILE A O 1
ATOM 691 N N . LEU A 1 84 ? 5.561 0.277 -20.288 1.00 98.69 84 LEU A N 1
ATOM 692 C CA . LEU A 1 84 ? 5.039 -0.409 -21.469 1.00 98.69 84 LEU A CA 1
ATOM 693 C C . LEU A 1 84 ? 6.167 -0.957 -22.351 1.00 98.69 84 LEU A C 1
ATOM 695 O O . LEU A 1 84 ? 6.041 -2.063 -22.869 1.00 98.69 84 LEU A O 1
ATOM 699 N N . LYS A 1 85 ? 7.300 -0.248 -22.468 1.00 98.75 85 LYS A N 1
ATOM 700 C CA . LYS A 1 85 ? 8.506 -0.773 -23.137 1.00 98.75 85 LYS A CA 1
ATOM 701 C C . LYS A 1 85 ? 9.066 -2.006 -22.420 1.00 98.75 85 LYS A C 1
ATOM 703 O O . LYS A 1 85 ? 9.368 -2.994 -23.086 1.00 98.75 85 LYS A O 1
ATOM 708 N N . ALA A 1 86 ? 9.139 -1.984 -21.087 1.00 98.69 86 ALA A N 1
ATOM 709 C CA . ALA A 1 86 ? 9.552 -3.147 -20.296 1.00 98.69 86 ALA A CA 1
ATOM 710 C C . ALA A 1 86 ? 8.587 -4.335 -20.479 1.00 98.69 86 ALA A C 1
ATOM 712 O O . ALA A 1 86 ? 9.019 -5.450 -20.761 1.00 98.69 86 ALA A O 1
ATOM 713 N N . LEU A 1 87 ? 7.272 -4.093 -20.413 1.00 98.50 87 LEU A N 1
ATOM 714 C CA . LEU A 1 87 ? 6.238 -5.113 -20.627 1.00 98.50 87 LEU A CA 1
ATOM 715 C C . LEU A 1 87 ? 6.208 -5.653 -22.062 1.00 98.50 87 LEU A C 1
ATOM 717 O O . LEU A 1 87 ? 5.878 -6.815 -22.262 1.00 98.50 87 LEU A O 1
ATOM 721 N N . ASN A 1 88 ? 6.582 -4.864 -23.068 1.00 98.50 88 ASN A N 1
ATOM 722 C CA . ASN A 1 88 ? 6.699 -5.361 -24.440 1.00 98.50 88 ASN A CA 1
ATOM 723 C C . ASN A 1 88 ? 7.818 -6.411 -24.587 1.00 98.50 88 ASN A C 1
ATOM 725 O O . ASN A 1 88 ? 7.744 -7.279 -25.452 1.00 98.50 88 ASN A O 1
ATOM 729 N N . ILE A 1 89 ? 8.852 -6.339 -23.745 1.00 98.38 89 ILE A N 1
ATOM 730 C CA . ILE A 1 89 ? 9.963 -7.299 -23.721 1.00 98.38 89 ILE A CA 1
ATOM 731 C C . ILE A 1 89 ? 9.635 -8.481 -22.793 1.00 98.38 89 ILE A C 1
ATOM 733 O O . ILE A 1 89 ? 9.870 -9.632 -23.159 1.00 98.38 89 ILE A O 1
ATOM 737 N N . ALA A 1 90 ? 9.054 -8.206 -21.622 1.00 97.81 90 ALA A N 1
ATOM 738 C CA . ALA A 1 90 ? 8.703 -9.192 -20.601 1.00 97.81 90 ALA A CA 1
ATOM 739 C C . ALA A 1 90 ? 7.215 -9.069 -20.185 1.00 97.81 90 ALA A C 1
ATOM 741 O O . ALA A 1 90 ? 6.905 -8.559 -19.103 1.00 97.81 90 ALA A O 1
ATOM 742 N N . PRO A 1 91 ? 6.263 -9.555 -21.010 1.00 96.75 91 PRO A N 1
ATOM 743 C CA . PRO A 1 91 ? 4.824 -9.271 -20.860 1.00 96.75 91 PRO A CA 1
ATOM 744 C C . PRO A 1 91 ? 4.150 -9.897 -19.638 1.00 96.75 91 PRO A C 1
ATOM 746 O O . PRO A 1 91 ? 3.063 -9.463 -19.242 1.00 96.75 91 PRO A O 1
ATOM 749 N N . ASN A 1 92 ? 4.789 -10.906 -19.045 1.00 95.00 92 ASN A N 1
ATOM 750 C CA . ASN A 1 92 ? 4.292 -11.649 -17.887 1.00 95.00 92 ASN A CA 1
ATOM 751 C C . ASN A 1 92 ? 5.095 -11.359 -16.611 1.00 95.00 92 ASN A C 1
ATOM 753 O O . ASN A 1 92 ? 4.945 -12.071 -15.626 1.00 95.00 92 ASN A O 1
ATOM 757 N N . ASN A 1 93 ? 5.960 -10.339 -16.614 1.00 97.19 93 ASN A N 1
ATOM 758 C CA . ASN A 1 93 ? 6.681 -9.951 -15.409 1.00 97.19 93 ASN A CA 1
ATOM 759 C C . ASN A 1 93 ? 5.719 -9.260 -14.428 1.00 97.19 93 ASN A C 1
ATOM 761 O O . ASN A 1 93 ? 5.314 -8.114 -14.638 1.00 97.19 93 ASN A O 1
ATOM 765 N N . SER A 1 94 ? 5.364 -9.957 -13.351 1.00 97.75 94 SER A N 1
ATOM 766 C CA . SER A 1 94 ? 4.405 -9.491 -12.345 1.00 97.75 94 SER A CA 1
ATOM 767 C C . SER A 1 94 ? 4.790 -8.172 -11.676 1.00 97.75 94 SER A C 1
ATOM 769 O O . SER A 1 94 ? 3.911 -7.369 -11.371 1.00 97.75 94 SER A O 1
ATOM 771 N N . GLU A 1 95 ? 6.083 -7.893 -11.503 1.00 97.12 95 GLU A N 1
ATOM 772 C CA . GLU A 1 95 ? 6.535 -6.621 -10.933 1.00 97.12 95 GLU A CA 1
ATOM 773 C C . GLU A 1 95 ? 6.288 -5.450 -11.897 1.00 97.12 95 GLU A C 1
ATOM 775 O O . GLU A 1 95 ? 5.875 -4.356 -11.493 1.00 97.12 95 GLU A O 1
ATOM 780 N N . TYR A 1 96 ? 6.451 -5.692 -13.200 1.00 98.12 96 TYR A N 1
ATOM 781 C CA . TYR A 1 96 ? 6.174 -4.682 -14.220 1.00 98.12 96 TYR A CA 1
ATOM 782 C C . TYR A 1 96 ? 4.674 -4.454 -14.377 1.00 98.12 96 TYR A C 1
ATOM 784 O O . TYR A 1 96 ? 4.230 -3.308 -14.474 1.00 98.12 96 TYR A O 1
ATOM 792 N N . ILE A 1 97 ? 3.882 -5.530 -14.320 1.00 98.44 97 ILE A N 1
ATOM 793 C CA . ILE A 1 97 ? 2.418 -5.452 -14.307 1.00 98.44 97 ILE A CA 1
ATOM 794 C C . ILE A 1 97 ? 1.944 -4.672 -13.071 1.00 98.44 97 ILE A C 1
ATOM 796 O O . ILE A 1 97 ? 1.093 -3.796 -13.208 1.00 98.44 97 ILE A O 1
ATOM 800 N N . ASN A 1 98 ? 2.520 -4.914 -11.886 1.00 98.00 98 ASN A N 1
ATOM 801 C CA . ASN A 1 98 ? 2.177 -4.188 -10.657 1.00 98.00 98 ASN A CA 1
ATOM 802 C C . ASN A 1 98 ? 2.461 -2.685 -10.769 1.00 98.00 98 ASN A C 1
ATOM 804 O O . ASN A 1 98 ? 1.648 -1.849 -10.365 1.00 98.00 98 ASN A O 1
ATOM 808 N N . THR A 1 99 ? 3.609 -2.335 -11.345 1.00 98.12 99 THR A N 1
ATOM 809 C CA . THR A 1 99 ? 3.986 -0.935 -11.564 1.00 98.12 99 THR A CA 1
ATOM 810 C C . THR A 1 99 ? 3.061 -0.265 -12.573 1.00 98.12 99 THR A C 1
ATOM 812 O O . THR A 1 99 ? 2.591 0.844 -12.327 1.00 98.12 99 THR A O 1
ATOM 815 N N . TYR A 1 100 ? 2.725 -0.949 -13.669 1.00 98.62 100 TYR A N 1
ATOM 816 C CA . TYR A 1 100 ? 1.772 -0.433 -14.647 1.00 98.62 100 TYR A CA 1
ATOM 817 C C . TYR A 1 100 ? 0.374 -0.244 -14.043 1.00 98.62 100 TYR A C 1
ATOM 819 O O . TYR A 1 100 ? -0.225 0.814 -14.216 1.00 98.62 100 TYR A O 1
ATOM 827 N N . ALA A 1 101 ? -0.108 -1.206 -13.253 1.00 98.25 101 ALA A N 1
ATOM 828 C CA . ALA A 1 101 ? -1.370 -1.095 -12.524 1.00 98.25 101 ALA A CA 1
ATOM 829 C C . ALA A 1 101 ? -1.382 0.114 -11.572 1.00 98.25 101 ALA A C 1
ATOM 831 O O . ALA A 1 101 ? -2.343 0.878 -11.542 1.00 98.25 101 ALA A O 1
ATOM 832 N N . SER A 1 102 ? -0.283 0.342 -10.850 1.00 96.94 102 SER A N 1
ATOM 833 C CA . SER A 1 102 ? -0.136 1.496 -9.953 1.00 96.94 102 SER A CA 1
ATOM 834 C C . SER A 1 102 ? -0.159 2.829 -10.712 1.00 96.94 102 SER A C 1
ATOM 836 O O . SER A 1 102 ? -0.791 3.784 -10.262 1.00 96.94 102 SER A O 1
ATOM 838 N N . ILE A 1 103 ? 0.474 2.892 -11.890 1.00 98.25 103 ILE A N 1
ATOM 839 C CA . ILE A 1 103 ? 0.424 4.062 -12.781 1.00 98.25 103 ILE A CA 1
ATOM 840 C C . ILE A 1 103 ? -1.003 4.303 -13.291 1.00 98.25 103 ILE A C 1
ATOM 842 O O . ILE A 1 103 ? -1.472 5.441 -13.278 1.00 98.25 103 ILE A O 1
ATOM 846 N N . LEU A 1 104 ? -1.712 3.250 -13.708 1.00 98.44 104 LEU A N 1
ATOM 847 C CA . LEU A 1 104 ? -3.107 3.339 -14.149 1.00 98.44 104 LEU A CA 1
ATOM 848 C C . LEU A 1 104 ? -4.007 3.881 -13.031 1.00 98.44 104 LEU A C 1
ATOM 850 O O . LEU A 1 104 ? -4.755 4.832 -13.260 1.00 98.44 104 LEU A O 1
ATOM 854 N N . ALA A 1 105 ? -3.875 3.349 -11.814 1.00 97.12 105 ALA A N 1
ATOM 855 C CA . ALA A 1 105 ? -4.631 3.810 -10.653 1.00 97.12 105 ALA A CA 1
ATOM 856 C C . ALA A 1 105 ? -4.349 5.287 -10.331 1.00 97.12 105 ALA A C 1
ATOM 858 O O . ALA A 1 105 ? -5.282 6.062 -10.134 1.00 97.12 105 ALA A O 1
ATOM 859 N N . ALA A 1 106 ? -3.081 5.713 -10.361 1.00 95.19 106 ALA A N 1
ATOM 860 C CA . ALA A 1 106 ? -2.704 7.112 -10.139 1.00 95.19 106 ALA A CA 1
ATOM 861 C C . ALA A 1 106 ? -3.266 8.069 -11.209 1.00 95.19 106 ALA A C 1
ATOM 863 O O . ALA A 1 106 ? -3.513 9.241 -10.931 1.00 95.19 106 ALA A O 1
ATOM 864 N N . LYS A 1 107 ? -3.511 7.567 -12.424 1.00 95.69 107 LYS A N 1
ATOM 865 C CA . LYS A 1 107 ? -4.162 8.301 -13.520 1.00 95.69 107 LYS A CA 1
ATOM 866 C C . LYS A 1 107 ? -5.697 8.237 -13.476 1.00 95.69 107 LYS A C 1
ATOM 868 O O . LYS A 1 107 ? -6.338 8.718 -14.407 1.00 95.69 107 LYS A O 1
ATOM 873 N N . GLY A 1 108 ? -6.288 7.623 -12.448 1.00 95.75 108 GLY A N 1
ATOM 874 C CA . GLY A 1 108 ? -7.738 7.444 -12.314 1.00 95.75 108 GLY A CA 1
ATOM 875 C C . GLY A 1 108 ? -8.329 6.341 -13.200 1.00 95.75 108 GLY A C 1
ATOM 876 O O . GLY A 1 108 ? -9.545 6.196 -13.261 1.00 95.75 108 GLY A O 1
ATOM 877 N N . LYS A 1 109 ? -7.493 5.543 -13.874 1.00 97.88 109 LYS A N 1
ATOM 878 C CA . LYS A 1 109 ? -7.901 4.390 -14.693 1.00 97.88 109 LYS A CA 1
ATOM 879 C C . LYS A 1 109 ? -8.037 3.144 -13.818 1.00 97.88 109 LYS A C 1
ATOM 881 O O . LYS A 1 109 ? -7.325 2.151 -13.987 1.00 97.88 109 LYS A O 1
ATOM 886 N N . THR A 1 110 ? -8.905 3.235 -12.819 1.00 97.69 110 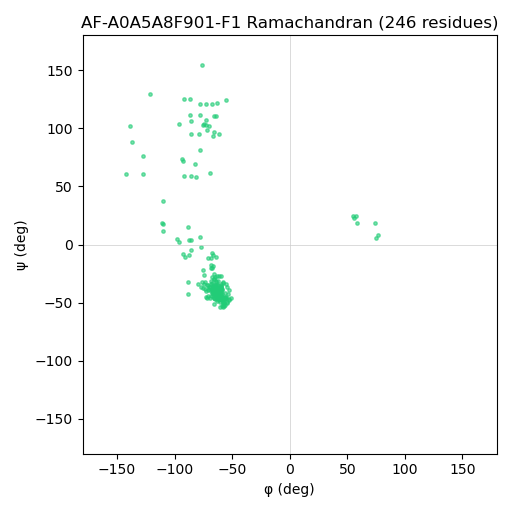THR A N 1
ATOM 887 C CA . THR A 1 110 ? -8.996 2.271 -11.720 1.00 97.69 110 THR A CA 1
ATOM 888 C C . THR A 1 110 ? -9.398 0.873 -12.190 1.00 97.69 110 THR A C 1
ATOM 890 O O . THR A 1 110 ? -8.811 -0.115 -11.754 1.00 97.69 110 THR A O 1
ATOM 893 N N . GLU A 1 111 ? -10.342 0.759 -13.121 1.00 98.19 111 GLU A N 1
ATOM 894 C CA . GLU A 1 111 ? -10.793 -0.519 -13.676 1.00 98.19 111 GLU A CA 1
ATOM 895 C C . GLU A 1 111 ? -9.681 -1.217 -14.471 1.00 98.19 111 GLU A C 1
ATOM 897 O O . GLU A 1 111 ? -9.467 -2.424 -14.325 1.00 98.19 111 GLU A O 1
ATOM 902 N N . GLU A 1 112 ? -8.915 -0.456 -15.263 1.00 98.38 112 GLU A N 1
ATOM 903 C CA . GLU A 1 112 ? -7.748 -0.981 -15.982 1.00 98.38 112 GLU A CA 1
ATOM 904 C C . GLU A 1 112 ? -6.688 -1.482 -14.985 1.00 98.38 112 GLU A C 1
ATOM 906 O O . GLU A 1 112 ? -6.136 -2.570 -15.166 1.00 98.38 112 GLU A O 1
ATOM 911 N N . ALA A 1 113 ? -6.449 -0.740 -13.896 1.00 98.56 113 ALA A N 1
ATOM 912 C CA . ALA A 1 113 ? -5.529 -1.143 -12.832 1.00 98.56 113 ALA A CA 1
ATOM 913 C C . ALA A 1 113 ? -5.956 -2.456 -12.156 1.00 98.56 113 ALA A C 1
ATOM 915 O O . ALA A 1 113 ? -5.132 -3.360 -11.994 1.00 98.56 113 ALA A O 1
ATOM 916 N N . ILE A 1 114 ? -7.247 -2.606 -11.831 1.00 98.69 114 ILE A N 1
ATOM 917 C CA . ILE A 1 114 ? -7.812 -3.853 -11.290 1.00 98.69 114 ILE A CA 1
ATOM 918 C C . ILE A 1 114 ? -7.543 -5.015 -12.246 1.00 98.69 114 ILE A C 1
ATOM 920 O O . ILE A 1 114 ? -7.061 -6.063 -11.811 1.00 98.69 114 ILE A O 1
ATOM 924 N N . SER A 1 115 ? -7.792 -4.833 -13.547 1.00 98.38 115 SER A N 1
ATOM 925 C CA . SER A 1 115 ? -7.525 -5.876 -14.541 1.00 98.38 115 SER A CA 1
ATOM 926 C C . SER A 1 115 ? -6.052 -6.288 -14.561 1.00 98.38 115 SER A C 1
ATOM 928 O O . SER A 1 115 ? -5.763 -7.477 -14.697 1.00 98.38 115 SER A O 1
ATOM 930 N N . GLN A 1 116 ? -5.119 -5.344 -14.420 1.00 98.38 116 GLN A N 1
ATOM 931 C CA . GLN A 1 116 ? -3.691 -5.659 -14.374 1.00 98.38 116 GLN A CA 1
ATOM 932 C C . GLN A 1 116 ? -3.307 -6.399 -13.086 1.00 98.38 116 GLN A C 1
ATOM 934 O O . GLN A 1 116 ? -2.651 -7.435 -13.158 1.00 98.38 116 GLN A O 1
ATOM 939 N N . TRP A 1 117 ? -3.768 -5.958 -11.914 1.00 98.44 117 TRP A N 1
ATOM 940 C CA . TRP A 1 117 ? -3.495 -6.668 -10.658 1.00 98.44 117 TRP A CA 1
ATOM 941 C C . TRP A 1 117 ? -4.092 -8.080 -10.625 1.00 98.44 117 TRP A C 1
ATOM 943 O O . TRP A 1 117 ? -3.461 -8.998 -10.108 1.00 98.44 117 TRP A O 1
ATOM 953 N N . MET A 1 118 ? -5.263 -8.298 -11.228 1.00 98.06 118 MET A N 1
ATOM 954 C CA . MET A 1 118 ? -5.852 -9.637 -11.352 1.00 98.06 118 MET A CA 1
ATOM 955 C C . MET A 1 118 ? -4.980 -10.598 -12.169 1.00 98.06 118 MET A C 1
ATOM 957 O O . MET A 1 118 ? -4.960 -11.792 -11.869 1.00 98.06 118 MET A O 1
ATOM 961 N N . ARG A 1 119 ? -4.227 -10.099 -13.163 1.00 97.31 119 ARG A N 1
ATOM 962 C CA . ARG A 1 119 ? -3.257 -10.921 -13.910 1.00 97.31 119 ARG A CA 1
ATOM 963 C C . ARG A 1 119 ? -2.135 -11.423 -13.002 1.00 97.31 119 ARG A C 1
ATOM 965 O O . ARG A 1 119 ? -1.732 -12.570 -13.138 1.00 97.31 119 ARG A O 1
ATOM 972 N N . ILE A 1 120 ? -1.680 -10.604 -12.052 1.00 97.69 120 ILE A N 1
ATOM 973 C CA . ILE A 1 120 ? -0.625 -10.982 -11.093 1.00 97.69 120 ILE A CA 1
ATOM 974 C C . ILE A 1 120 ? -1.081 -12.129 -10.191 1.00 97.69 120 ILE A C 1
ATOM 976 O O . ILE A 1 120 ? -0.282 -12.981 -9.827 1.00 97.69 120 ILE A O 1
ATOM 980 N N . LEU A 1 121 ? -2.376 -12.205 -9.866 1.00 95.94 121 LEU A N 1
ATOM 981 C CA . LEU A 1 121 ? -2.916 -13.300 -9.052 1.00 95.94 121 LEU A CA 1
ATOM 982 C C . LEU A 1 121 ? -2.810 -14.681 -9.727 1.00 95.94 121 LEU A C 1
ATOM 984 O O . LEU A 1 121 ? -3.046 -15.687 -9.063 1.00 95.94 121 LEU A O 1
ATOM 988 N N . GLN A 1 122 ? -2.473 -14.736 -11.020 1.00 94.12 122 GLN A N 1
ATOM 989 C CA . GLN A 1 122 ? -2.193 -15.979 -11.746 1.00 94.12 122 GLN A CA 1
ATOM 990 C C . GLN A 1 122 ? -0.722 -16.415 -11.648 1.00 94.12 122 GLN A C 1
ATOM 992 O O . GLN A 1 122 ? -0.393 -17.519 -12.073 1.00 94.12 122 GLN A O 1
ATOM 997 N N . ASP A 1 123 ? 0.161 -15.574 -11.102 1.00 93.38 123 ASP A N 1
ATOM 998 C CA . ASP A 1 123 ? 1.573 -15.882 -10.897 1.00 93.38 123 ASP A CA 1
ATOM 999 C C . ASP A 1 123 ? 1.810 -16.371 -9.454 1.00 93.38 123 ASP A C 1
ATOM 1001 O O . ASP A 1 123 ? 1.853 -15.562 -8.521 1.00 93.38 123 ASP A O 1
ATOM 1005 N N . PRO A 1 124 ? 1.999 -17.687 -9.235 1.00 89.00 124 PRO A N 1
ATOM 1006 C CA . PRO A 1 124 ? 2.211 -18.237 -7.899 1.00 89.00 124 PRO A CA 1
ATOM 1007 C C . PRO A 1 124 ? 3.581 -17.873 -7.309 1.00 89.00 124 PRO A C 1
ATOM 1009 O O . PRO A 1 124 ? 3.811 -18.110 -6.124 1.00 89.00 124 PRO A O 1
ATOM 1012 N N . THR A 1 125 ? 4.499 -17.334 -8.117 1.00 92.12 125 THR A N 1
ATOM 1013 C CA . THR A 1 125 ? 5.856 -16.979 -7.687 1.00 92.12 125 THR A CA 1
ATOM 1014 C C . THR A 1 125 ? 5.967 -15.542 -7.190 1.00 92.12 125 THR A C 1
ATOM 1016 O O . THR A 1 125 ? 6.980 -15.183 -6.586 1.00 92.12 125 THR A O 1
ATOM 1019 N N . TYR A 1 126 ? 4.930 -14.718 -7.387 1.00 93.62 126 TYR A N 1
ATOM 1020 C CA . TYR A 1 126 ? 4.954 -13.335 -6.933 1.00 93.62 126 TYR A CA 1
ATOM 1021 C C . TYR A 1 126 ? 4.941 -13.272 -5.394 1.00 93.62 126 TYR A C 1
ATOM 1023 O O . TYR A 1 126 ? 4.000 -13.751 -4.761 1.00 93.62 126 TYR A O 1
ATOM 1031 N N . PRO A 1 127 ? 5.948 -12.666 -4.742 1.00 89.75 127 PRO A N 1
ATOM 1032 C CA . PRO A 1 127 ? 6.090 -12.760 -3.288 1.00 89.75 127 PRO A CA 1
ATOM 1033 C C . PRO A 1 127 ? 5.085 -11.891 -2.518 1.00 89.75 127 PRO A C 1
ATOM 1035 O O . PRO A 1 127 ? 4.810 -12.156 -1.349 1.00 89.75 127 PRO A O 1
ATOM 1038 N N . ASN A 1 128 ? 4.523 -10.852 -3.146 1.00 91.88 128 ASN A N 1
ATOM 1039 C CA . ASN A 1 128 ? 3.727 -9.829 -2.463 1.00 91.88 128 ASN A CA 1
ATOM 1040 C C . ASN A 1 128 ? 2.224 -9.892 -2.796 1.00 91.88 128 ASN A C 1
ATOM 1042 O O . ASN A 1 128 ? 1.540 -8.872 -2.898 1.00 91.88 128 ASN A O 1
ATOM 1046 N N . ILE A 1 129 ? 1.687 -11.106 -2.944 1.00 95.50 129 ILE A N 1
ATOM 1047 C CA . ILE A 1 129 ? 0.256 -11.350 -3.199 1.00 95.50 129 ILE A CA 1
ATOM 1048 C C . ILE A 1 129 ? -0.687 -10.670 -2.179 1.00 95.50 129 ILE A C 1
ATOM 1050 O O . ILE A 1 129 ? -1.705 -10.130 -2.619 1.00 95.50 129 ILE A O 1
ATOM 1054 N N . PRO A 1 130 ? -0.402 -10.611 -0.855 1.00 95.94 130 PRO A N 1
ATOM 1055 C CA . PRO A 1 130 ? -1.258 -9.872 0.080 1.00 95.94 130 PRO A CA 1
ATOM 1056 C C . PRO A 1 130 ? -1.439 -8.399 -0.314 1.00 95.94 130 PRO A C 1
ATOM 1058 O O . PRO A 1 130 ? -2.555 -7.884 -0.285 1.00 95.94 130 PRO A O 1
ATOM 1061 N N . MET A 1 131 ? -0.366 -7.735 -0.757 1.00 97.25 131 MET A N 1
ATOM 1062 C CA . MET A 1 131 ? -0.438 -6.346 -1.210 1.00 97.25 131 MET A CA 1
ATOM 1063 C C . MET A 1 131 ? -1.219 -6.201 -2.518 1.00 97.25 131 MET A C 1
ATOM 1065 O O . MET A 1 131 ? -1.946 -5.227 -2.671 1.00 97.25 131 MET A O 1
ATOM 1069 N N . VAL A 1 132 ? -1.151 -7.177 -3.428 1.00 98.00 132 VAL A N 1
ATOM 1070 C CA . VAL A 1 132 ? -1.986 -7.184 -4.645 1.00 98.00 132 VAL A CA 1
ATOM 1071 C C . VAL A 1 132 ? -3.469 -7.260 -4.281 1.00 98.00 132 VAL A C 1
ATOM 1073 O O . VAL A 1 132 ? -4.268 -6.469 -4.781 1.00 98.00 132 VAL A O 1
ATOM 1076 N N . TYR A 1 133 ? -3.847 -8.153 -3.358 1.00 98.50 133 TYR A N 1
ATOM 1077 C CA . TYR A 1 133 ? -5.219 -8.213 -2.851 1.00 98.50 133 TYR A CA 1
ATOM 1078 C C . TYR A 1 133 ? -5.644 -6.901 -2.181 1.00 98.50 133 TYR A C 1
ATOM 1080 O O . TYR A 1 133 ? -6.754 -6.431 -2.425 1.00 98.50 133 TYR A O 1
ATOM 1088 N N . TYR A 1 134 ? -4.767 -6.284 -1.385 1.00 98.62 134 TYR A N 1
ATOM 1089 C CA . TYR A 1 134 ? -5.024 -4.969 -0.799 1.00 98.62 134 TYR A CA 1
ATOM 1090 C C . TYR A 1 134 ? -5.237 -3.888 -1.867 1.00 98.62 134 TYR A C 1
ATOM 1092 O O . TYR A 1 134 ? -6.211 -3.151 -1.775 1.00 98.62 134 TYR A O 1
ATOM 1100 N N . ASN A 1 135 ? -4.389 -3.817 -2.895 1.00 98.44 135 ASN A N 1
ATOM 1101 C CA . ASN A 1 135 ? -4.493 -2.814 -3.956 1.00 98.44 135 ASN A CA 1
ATOM 1102 C C . ASN A 1 135 ? -5.803 -2.947 -4.742 1.00 98.44 135 ASN A C 1
ATOM 1104 O O . ASN A 1 135 ? -6.480 -1.948 -4.975 1.00 98.44 135 ASN A O 1
ATOM 1108 N N . ILE A 1 136 ? -6.212 -4.176 -5.078 1.00 98.62 136 ILE A N 1
ATOM 1109 C CA . ILE A 1 136 ? -7.512 -4.431 -5.717 1.00 98.62 136 ILE A CA 1
ATOM 1110 C C . ILE A 1 136 ? -8.662 -4.026 -4.784 1.00 98.62 136 ILE A C 1
ATOM 1112 O O . ILE A 1 136 ? -9.614 -3.380 -5.219 1.00 98.62 136 ILE A O 1
ATOM 1116 N N . GLY A 1 137 ? -8.580 -4.375 -3.496 1.00 98.56 137 GLY A N 1
ATOM 1117 C CA . GLY A 1 137 ? -9.588 -3.984 -2.510 1.00 98.56 137 GLY A CA 1
ATOM 1118 C C . GLY A 1 137 ? -9.700 -2.467 -2.366 1.00 98.56 137 GLY A C 1
ATOM 1119 O O . GLY A 1 137 ? -10.805 -1.929 -2.340 1.00 98.56 137 GLY A O 1
ATOM 1120 N N . TYR A 1 138 ? -8.564 -1.770 -2.341 1.00 98.50 138 TYR A N 1
ATOM 1121 C CA . TYR A 1 138 ? -8.499 -0.314 -2.282 1.00 98.50 138 TYR A CA 1
ATOM 1122 C C . TYR A 1 138 ? -9.087 0.319 -3.543 1.00 98.50 138 TYR A C 1
ATOM 1124 O O . TYR A 1 138 ? -9.897 1.234 -3.445 1.00 98.50 138 TYR A O 1
ATOM 1132 N N . ALA A 1 139 ? -8.777 -0.220 -4.720 1.00 98.25 139 ALA A N 1
ATOM 1133 C CA . ALA A 1 139 ? -9.366 0.221 -5.978 1.00 98.25 139 ALA A CA 1
ATOM 1134 C C . ALA A 1 139 ? -10.901 0.109 -5.965 1.00 98.25 139 ALA A C 1
ATOM 1136 O O . ALA A 1 139 ? -11.591 1.103 -6.191 1.00 98.25 139 ALA A O 1
ATOM 1137 N N . TYR A 1 140 ? -11.454 -1.047 -5.584 1.00 98.62 140 TYR A N 1
ATOM 1138 C CA . TYR A 1 140 ? -12.905 -1.203 -5.425 1.00 98.62 140 TYR A CA 1
ATOM 1139 C C . TYR A 1 140 ? -13.497 -0.255 -4.378 1.00 98.62 140 TYR A C 1
ATOM 1141 O O . TYR A 1 140 ? -14.578 0.298 -4.584 1.00 98.62 140 TYR A O 1
ATOM 1149 N N . PHE A 1 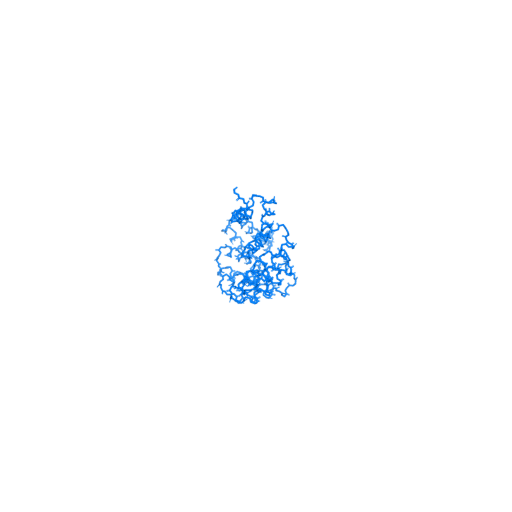141 ? -12.781 -0.012 -3.278 1.00 98.00 141 PHE A N 1
ATOM 1150 C CA . PHE A 1 141 ? -13.204 0.945 -2.260 1.00 98.00 141 PHE A CA 1
ATOM 1151 C C . PHE A 1 141 ? -13.312 2.366 -2.830 1.00 98.00 141 PHE A C 1
ATOM 1153 O O . PHE A 1 141 ? -14.313 3.039 -2.585 1.00 98.00 141 PHE A O 1
ATOM 1160 N N . THR A 1 142 ? -12.335 2.806 -3.634 1.00 96.19 142 THR A N 1
ATOM 1161 C CA . THR A 1 142 ? -12.371 4.127 -4.289 1.00 96.19 142 THR A CA 1
ATOM 1162 C C . THR A 1 142 ? -13.502 4.255 -5.312 1.00 96.19 142 THR A C 1
ATOM 1164 O O . THR A 1 142 ? -14.068 5.335 -5.451 1.00 96.19 142 THR A O 1
ATOM 1167 N N . LEU A 1 143 ? -13.899 3.150 -5.952 1.00 96.81 143 LEU A N 1
ATOM 1168 C CA . LEU A 1 143 ? -15.071 3.080 -6.836 1.00 96.81 143 LEU A CA 1
ATOM 1169 C C . LEU A 1 143 ? -16.410 3.017 -6.074 1.00 96.81 143 LEU A C 1
ATOM 1171 O O . LEU A 1 143 ? -17.469 2.954 -6.693 1.00 96.81 143 LEU A O 1
ATOM 1175 N N . GLY A 1 144 ? -16.393 2.986 -4.737 1.00 96.62 144 GLY A N 1
ATOM 1176 C CA . GLY A 1 144 ? -17.597 2.829 -3.914 1.00 96.62 144 GLY A CA 1
ATOM 1177 C C . GLY A 1 144 ? -18.170 1.406 -3.895 1.00 96.62 144 GLY A C 1
ATOM 1178 O O . GLY A 1 144 ? -19.212 1.172 -3.285 1.00 96.62 144 GLY A O 1
ATOM 1179 N N . GLN A 1 145 ? -17.484 0.438 -4.503 1.00 98.19 145 GLN A N 1
ATOM 1180 C CA . GLN A 1 145 ? -17.874 -0.971 -4.569 1.00 98.19 145 GLN A CA 1
ATOM 1181 C C . GLN A 1 145 ? -17.448 -1.694 -3.282 1.00 98.19 145 GLN A C 1
ATOM 1183 O O . GLN A 1 145 ? -16.504 -2.485 -3.238 1.00 98.19 145 GLN A O 1
ATOM 1188 N N . LEU A 1 146 ? -18.115 -1.351 -2.173 1.00 98.19 146 LEU A N 1
ATOM 1189 C CA . LEU A 1 146 ? -17.706 -1.758 -0.821 1.00 98.19 146 LEU A CA 1
ATOM 1190 C C . LEU A 1 146 ? -17.770 -3.277 -0.598 1.00 98.19 146 LEU A C 1
ATOM 1192 O O . LEU A 1 146 ? -16.970 -3.824 0.166 1.00 98.19 146 LEU A O 1
ATOM 1196 N N . LYS A 1 147 ? -18.697 -3.972 -1.268 1.00 97.75 147 LYS A N 1
ATOM 1197 C CA . LYS A 1 147 ? -18.839 -5.429 -1.163 1.00 97.75 147 LYS A CA 1
ATOM 1198 C C . LYS A 1 147 ? -17.612 -6.123 -1.750 1.00 97.75 147 LYS A C 1
ATOM 1200 O O . LYS A 1 147 ? -16.986 -6.936 -1.072 1.00 97.75 147 LYS A O 1
ATOM 1205 N N . GLU A 1 148 ? -17.231 -5.754 -2.964 1.00 98.44 148 GLU A N 1
ATOM 1206 C CA . GLU A 1 148 ? -16.057 -6.249 -3.676 1.00 98.44 148 GLU A CA 1
ATOM 1207 C C . GLU A 1 148 ? -14.786 -5.902 -2.897 1.00 98.44 148 GLU A C 1
ATOM 1209 O O . GLU A 1 148 ? -13.977 -6.787 -2.612 1.00 98.44 148 GLU A O 1
ATOM 1214 N N . ALA A 1 149 ? -14.661 -4.651 -2.445 1.00 98.69 149 ALA A N 1
ATOM 1215 C CA . ALA A 1 149 ? -13.542 -4.203 -1.622 1.00 98.69 149 ALA A CA 1
ATOM 1216 C C . ALA A 1 149 ? -13.339 -5.095 -0.386 1.00 98.69 149 ALA A C 1
ATOM 1218 O O . ALA A 1 149 ? -12.231 -5.579 -0.139 1.00 98.69 149 ALA A O 1
ATOM 1219 N N . SER A 1 150 ? -14.419 -5.391 0.350 1.00 98.31 150 SER A N 1
ATOM 1220 C CA . SER A 1 150 ? -14.356 -6.243 1.544 1.00 98.31 150 SER A CA 1
ATOM 1221 C C . SER A 1 150 ? -13.857 -7.661 1.239 1.00 98.31 150 SER A C 1
ATOM 1223 O O . SER A 1 150 ? -13.037 -8.195 1.985 1.00 98.31 150 SER A O 1
ATOM 1225 N N . ILE A 1 151 ? -14.265 -8.253 0.111 1.00 98.44 151 ILE A N 1
ATOM 1226 C CA . ILE A 1 151 ? -13.812 -9.588 -0.310 1.00 98.44 151 ILE A CA 1
ATOM 1227 C C . ILE A 1 151 ? -12.296 -9.584 -0.536 1.00 98.44 151 ILE A C 1
ATOM 1229 O O . ILE A 1 151 ? -11.593 -10.500 -0.103 1.00 98.44 151 ILE A O 1
ATOM 1233 N N . PHE A 1 152 ? -11.775 -8.554 -1.200 1.00 98.62 152 PHE A N 1
ATOM 1234 C CA . PHE A 1 152 ? -10.350 -8.450 -1.505 1.00 98.62 152 PHE A CA 1
ATOM 1235 C C . PHE A 1 152 ? -9.500 -8.167 -0.263 1.00 98.62 152 PHE A C 1
ATOM 1237 O O . PHE A 1 152 ? -8.469 -8.817 -0.072 1.00 98.62 152 PHE A O 1
ATOM 1244 N N . PHE A 1 153 ? -9.960 -7.318 0.657 1.00 98.75 153 PHE A N 1
ATOM 1245 C CA . PHE A 1 153 ? -9.266 -7.138 1.933 1.00 98.75 153 PHE A CA 1
ATOM 1246 C C . PHE A 1 153 ? -9.302 -8.393 2.816 1.00 98.75 153 PHE A C 1
ATOM 1248 O O . PHE A 1 153 ? -8.295 -8.717 3.445 1.00 98.75 153 PHE A O 1
ATOM 1255 N N . GLN A 1 154 ? -10.403 -9.156 2.818 1.00 98.38 154 GLN A N 1
ATOM 1256 C CA . GLN A 1 154 ? -10.468 -10.456 3.502 1.00 98.38 154 GLN A CA 1
ATOM 1257 C C . GLN A 1 154 ? -9.445 -11.451 2.934 1.00 98.38 154 GLN A C 1
ATOM 1259 O O . GLN A 1 154 ? -8.780 -12.157 3.694 1.00 98.38 154 GLN A O 1
ATOM 1264 N N . LYS A 1 155 ? -9.277 -11.495 1.605 1.00 98.25 155 LYS A N 1
ATOM 1265 C CA . LYS A 1 155 ? -8.236 -12.316 0.967 1.00 98.25 155 LYS A CA 1
ATOM 1266 C C . LYS A 1 155 ? -6.833 -11.861 1.374 1.00 98.25 155 LYS A C 1
ATOM 1268 O O . LYS A 1 155 ? -6.010 -12.711 1.700 1.00 98.25 155 LYS A O 1
ATOM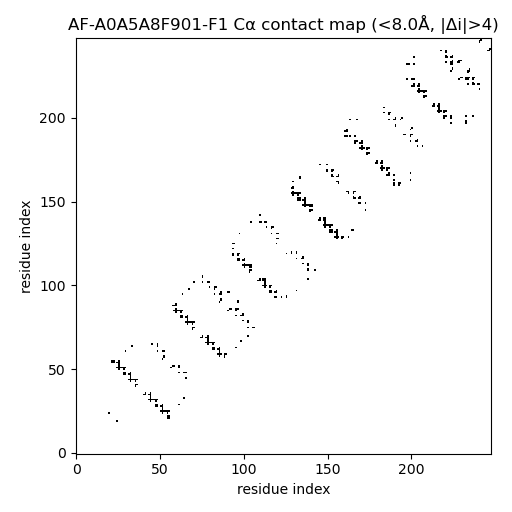 1273 N N . SER A 1 156 ? -6.582 -10.553 1.432 1.00 98.12 156 SER A N 1
ATOM 1274 C CA . SER A 1 156 ? -5.303 -9.998 1.896 1.00 98.12 156 SER A CA 1
ATOM 1275 C C . SER A 1 156 ? -4.950 -10.462 3.317 1.00 98.12 156 SER A C 1
ATOM 1277 O O . SER A 1 156 ? -3.898 -11.072 3.513 1.00 98.12 156 SER A O 1
ATOM 1279 N N . VAL A 1 157 ? -5.852 -10.288 4.295 1.00 97.06 157 VAL A N 1
ATOM 1280 C CA . VAL A 1 157 ? -5.588 -10.713 5.687 1.00 97.06 157 VAL A CA 1
ATOM 1281 C C . VAL A 1 157 ? -5.504 -12.232 5.842 1.00 97.06 157 VAL A C 1
ATOM 1283 O O . VAL A 1 157 ? -4.790 -12.720 6.716 1.00 97.06 157 VAL A O 1
ATOM 1286 N N . LYS A 1 158 ? -6.194 -13.000 4.987 1.00 96.50 158 LYS A N 1
ATOM 1287 C CA . LYS A 1 158 ? -6.071 -14.464 4.953 1.00 96.50 158 LYS A CA 1
ATOM 1288 C C . LYS A 1 158 ? -4.681 -14.901 4.484 1.00 96.50 158 LYS A C 1
ATOM 1290 O O . LYS A 1 158 ? -4.149 -15.866 5.022 1.00 96.50 158 LYS A O 1
ATOM 1295 N N . MET A 1 159 ? -4.104 -14.203 3.504 1.00 94.62 159 MET A N 1
ATOM 1296 C CA . MET A 1 159 ? -2.751 -14.481 3.010 1.00 94.62 159 MET A CA 1
ATOM 1297 C C . MET A 1 159 ? -1.669 -13.991 3.975 1.00 94.62 159 MET A C 1
ATOM 1299 O O . MET A 1 159 ? -0.653 -14.656 4.149 1.00 94.62 159 MET A O 1
ATOM 1303 N N . ASN A 1 160 ? -1.881 -12.839 4.613 1.00 95.69 160 ASN A N 1
ATOM 1304 C CA . ASN A 1 160 ? -0.983 -12.305 5.627 1.00 95.69 160 ASN A CA 1
ATOM 1305 C C . ASN A 1 160 ? -1.774 -11.716 6.801 1.00 95.69 160 ASN A C 1
ATOM 1307 O O . ASN A 1 160 ? -2.232 -10.573 6.766 1.00 95.69 160 ASN A O 1
ATOM 1311 N N . ARG A 1 161 ? -1.850 -12.480 7.895 1.00 96.00 161 ARG A N 1
ATOM 1312 C CA . ARG A 1 161 ? -2.554 -12.077 9.123 1.00 96.00 161 ARG A CA 1
ATOM 1313 C C . ARG A 1 161 ? -1.921 -10.892 9.864 1.00 96.00 161 ARG A C 1
ATOM 1315 O O . ARG A 1 161 ? -2.541 -10.383 10.793 1.00 96.00 161 ARG A O 1
ATOM 1322 N N . PHE A 1 162 ? -0.725 -10.453 9.466 1.00 95.81 162 PHE A N 1
ATOM 1323 C CA . PHE A 1 162 ? -0.037 -9.275 10.006 1.00 95.81 162 PHE A CA 1
ATOM 1324 C C . PHE A 1 162 ? -0.261 -8.012 9.148 1.00 95.81 162 PHE A C 1
ATOM 1326 O O . PHE A 1 162 ? 0.261 -6.936 9.451 1.00 95.81 162 PHE A O 1
ATOM 1333 N N . PHE A 1 163 ? -1.055 -8.105 8.071 1.00 95.94 163 PHE A N 1
ATOM 1334 C CA . PHE A 1 163 ? -1.285 -7.000 7.140 1.00 95.94 163 PHE A CA 1
ATOM 1335 C C . PHE A 1 163 ? -2.286 -5.968 7.693 1.00 95.94 163 PHE A C 1
ATOM 1337 O O . PHE A 1 163 ? -3.473 -5.947 7.364 1.00 95.94 163 PHE A O 1
ATOM 1344 N N . THR A 1 164 ? -1.769 -5.084 8.545 1.00 96.19 164 THR A N 1
ATOM 1345 C CA . THR A 1 164 ? -2.519 -4.076 9.318 1.00 96.19 164 THR A CA 1
ATOM 1346 C C . THR A 1 164 ? -3.467 -3.232 8.464 1.00 96.19 164 THR A C 1
ATOM 1348 O O . THR A 1 164 ? -4.635 -3.077 8.815 1.00 96.19 164 THR A O 1
ATOM 1351 N N . ALA A 1 165 ? -3.004 -2.737 7.312 1.00 96.88 165 ALA A N 1
ATOM 1352 C CA . ALA A 1 165 ? -3.803 -1.859 6.459 1.00 96.88 165 ALA A CA 1
ATOM 1353 C C . ALA A 1 165 ? -5.110 -2.518 5.979 1.00 96.88 165 ALA A C 1
ATOM 1355 O O . ALA A 1 165 ? -6.134 -1.852 5.888 1.00 96.88 165 ALA A O 1
ATOM 1356 N N . SER A 1 166 ? -5.120 -3.835 5.735 1.00 98.12 166 SER A N 1
ATOM 1357 C CA . SER A 1 166 ? -6.342 -4.535 5.309 1.00 98.12 166 SER A CA 1
ATOM 1358 C C . SER A 1 166 ? -7.351 -4.715 6.446 1.00 98.12 166 SER A C 1
ATOM 1360 O O . SER A 1 166 ? -8.549 -4.648 6.188 1.00 98.12 166 SER A O 1
ATOM 1362 N N . TYR A 1 167 ? -6.902 -4.882 7.697 1.00 98.25 167 TYR A N 1
ATOM 1363 C CA . TYR A 1 167 ? -7.810 -4.890 8.852 1.00 98.25 167 TYR A CA 1
ATOM 1364 C C . TYR A 1 167 ? -8.491 -3.538 9.045 1.00 98.25 167 TYR A C 1
ATOM 1366 O O . TYR A 1 167 ? -9.699 -3.495 9.258 1.00 98.25 167 TYR A O 1
ATOM 1374 N N . LEU A 1 168 ? -7.734 -2.443 8.919 1.00 98.00 168 LEU A N 1
ATOM 1375 C CA . LEU A 1 168 ? -8.279 -1.092 9.045 1.00 98.00 168 LEU A CA 1
ATOM 1376 C C . LEU A 1 168 ? -9.303 -0.791 7.943 1.00 98.00 168 LEU A C 1
ATOM 1378 O O . LEU A 1 168 ? -10.397 -0.330 8.251 1.00 98.00 168 LEU A O 1
ATOM 1382 N N . MET A 1 169 ? -9.013 -1.151 6.687 1.00 98.44 169 MET A N 1
ATOM 1383 C CA . MET A 1 169 ? -9.978 -0.973 5.594 1.00 98.44 169 MET A CA 1
ATOM 1384 C C . MET A 1 169 ? -11.239 -1.835 5.775 1.00 98.44 169 MET A C 1
ATOM 1386 O O . MET A 1 169 ? -12.340 -1.375 5.480 1.00 98.44 169 MET A O 1
ATOM 1390 N N . LEU A 1 170 ? -11.113 -3.073 6.276 1.00 98.38 170 LEU A N 1
ATOM 1391 C CA . LEU A 1 170 ? -12.277 -3.910 6.598 1.00 98.38 170 LEU A CA 1
ATOM 1392 C C . LEU A 1 170 ? -13.129 -3.301 7.705 1.00 98.38 170 LEU A C 1
ATOM 1394 O O . LEU A 1 170 ? -14.350 -3.258 7.569 1.00 98.38 170 LEU A O 1
ATOM 1398 N N . TYR A 1 171 ? -12.491 -2.828 8.775 1.00 98.19 171 TYR A N 1
ATOM 1399 C CA . TYR A 1 171 ? -13.172 -2.126 9.854 1.00 98.19 171 TYR A CA 1
ATOM 1400 C C . TYR A 1 171 ? -13.936 -0.910 9.316 1.00 98.19 171 TYR A C 1
ATOM 1402 O O . TYR A 1 171 ? -15.135 -0.795 9.558 1.00 98.19 171 TYR A O 1
ATOM 1410 N N . ASP A 1 172 ? -13.281 -0.051 8.530 1.00 97.50 172 ASP A N 1
ATOM 1411 C CA . ASP A 1 172 ? -13.906 1.158 7.988 1.00 97.50 172 ASP A CA 1
ATOM 1412 C C . ASP A 1 172 ? -15.092 0.818 7.066 1.00 97.50 172 ASP A C 1
ATOM 1414 O O . ASP A 1 172 ? -16.135 1.470 7.134 1.00 97.50 172 ASP A O 1
ATOM 1418 N N . ILE A 1 173 ? -14.986 -0.239 6.249 1.00 98.31 173 ILE A N 1
ATOM 1419 C CA . ILE A 1 173 ? -16.107 -0.726 5.429 1.00 98.31 173 ILE A CA 1
ATOM 1420 C C . ILE A 1 173 ? -17.262 -1.219 6.302 1.00 98.31 173 ILE A C 1
ATOM 1422 O O . ILE A 1 173 ? -18.415 -0.880 6.029 1.00 98.31 173 ILE A O 1
ATOM 1426 N N . TYR A 1 174 ? -16.989 -2.020 7.333 1.00 98.19 174 TYR A N 1
ATOM 1427 C CA . TYR A 1 174 ? -18.041 -2.538 8.205 1.00 98.19 174 TYR A CA 1
ATOM 1428 C C . TYR A 1 174 ? -18.735 -1.422 8.980 1.00 98.19 174 TYR A C 1
ATOM 1430 O O . TYR A 1 174 ? -19.961 -1.415 9.029 1.00 98.19 174 TYR A O 1
ATOM 1438 N N . MET A 1 175 ? -17.992 -0.430 9.473 1.00 97.25 175 MET A N 1
ATOM 1439 C CA . MET A 1 175 ? -18.581 0.751 10.105 1.00 97.25 175 MET A CA 1
ATOM 1440 C C . MET A 1 175 ? -19.426 1.567 9.124 1.00 97.25 175 MET A C 1
ATOM 1442 O O . MET A 1 175 ? -20.538 1.953 9.454 1.00 97.25 175 MET A O 1
ATOM 1446 N N . LYS A 1 176 ? -18.949 1.780 7.890 1.00 96.31 176 LYS A N 1
ATOM 1447 C CA . LYS A 1 176 ? -19.694 2.514 6.850 1.00 96.31 176 LYS A CA 1
ATOM 1448 C C . LYS A 1 176 ? -20.965 1.791 6.382 1.00 96.31 176 LYS A C 1
ATOM 1450 O O . LYS A 1 176 ? -21.819 2.405 5.752 1.00 96.31 176 LYS A O 1
ATOM 1455 N N . THR A 1 177 ? -21.067 0.490 6.637 1.00 96.56 177 THR A N 1
ATOM 1456 C CA . THR A 1 177 ? -22.211 -0.348 6.247 1.00 96.56 177 THR A CA 1
ATOM 1457 C C . THR A 1 177 ? -23.035 -0.809 7.450 1.00 96.56 177 THR A C 1
ATOM 1459 O O . THR A 1 177 ? -23.773 -1.783 7.330 1.00 96.56 177 THR A O 1
ATOM 1462 N N . ASP A 1 178 ? -22.885 -0.139 8.599 1.00 96.50 178 ASP A N 1
ATOM 1463 C CA . ASP A 1 178 ? -23.592 -0.410 9.860 1.00 96.50 178 ASP A CA 1
ATOM 1464 C C . ASP A 1 178 ? -23.455 -1.859 10.375 1.00 96.50 178 ASP A C 1
ATOM 1466 O O . ASP A 1 178 ? -24.264 -2.351 11.157 1.00 96.50 178 ASP A O 1
ATOM 1470 N N . GLN A 1 179 ? -22.389 -2.560 9.979 1.00 97.56 179 GLN A N 1
ATOM 1471 C CA . GLN A 1 179 ? -22.062 -3.921 10.419 1.00 97.56 179 GLN A CA 1
ATOM 1472 C C . GLN A 1 179 ? -21.144 -3.886 11.647 1.00 97.56 179 GLN A C 1
ATOM 1474 O O . GLN A 1 179 ? -20.021 -4.401 11.626 1.00 97.56 179 GLN A O 1
ATOM 1479 N N . VAL A 1 180 ? -21.615 -3.254 12.718 1.00 96.50 180 VAL A N 1
ATOM 1480 C CA . VAL A 1 180 ? -20.813 -2.917 13.904 1.00 96.50 180 VAL A CA 1
ATOM 1481 C C . VAL A 1 180 ? -20.220 -4.153 14.587 1.00 96.50 180 VAL A C 1
ATOM 1483 O O . VAL A 1 180 ? -19.058 -4.137 14.991 1.00 96.50 180 VAL A O 1
ATOM 1486 N N . GLU A 1 181 ? -20.958 -5.261 14.658 1.00 96.81 181 GLU A N 1
ATOM 1487 C CA . GLU A 1 181 ? -20.475 -6.509 15.260 1.00 96.81 181 GLU A CA 1
ATOM 1488 C C . GLU A 1 181 ? -19.312 -7.105 14.459 1.00 96.81 181 GLU A C 1
ATOM 1490 O O . GLU A 1 181 ? -18.353 -7.625 15.030 1.00 96.81 181 GLU A O 1
ATOM 1495 N N . LYS A 1 182 ? -19.351 -6.996 13.123 1.00 97.56 182 LYS A N 1
ATOM 1496 C CA . LYS A 1 182 ? -18.241 -7.441 12.268 1.00 97.56 182 LYS A CA 1
ATOM 1497 C C . LYS A 1 182 ? -17.036 -6.516 12.383 1.00 97.56 182 LYS A C 1
ATOM 1499 O O . LYS A 1 182 ? -15.908 -7.000 12.312 1.00 97.56 182 LYS A O 1
ATOM 1504 N N . ALA A 1 183 ? -17.268 -5.214 12.557 1.00 97.75 183 ALA A N 1
ATOM 1505 C CA . ALA A 1 183 ? -16.216 -4.233 12.802 1.00 97.75 183 ALA A CA 1
ATOM 1506 C C . ALA A 1 183 ? -15.478 -4.520 14.124 1.00 97.75 183 ALA A C 1
ATOM 1508 O O . ALA A 1 183 ? -14.248 -4.541 14.151 1.00 97.75 183 ALA A O 1
ATOM 1509 N N . GLU A 1 184 ? -16.215 -4.836 15.192 1.00 97.81 184 GLU A N 1
ATOM 1510 C CA . GLU A 1 184 ? -15.640 -5.264 16.474 1.00 97.81 184 GLU A CA 1
ATOM 1511 C C . GLU A 1 184 ? -14.820 -6.550 16.306 1.00 97.81 184 GLU A C 1
ATOM 1513 O O . GLU A 1 184 ? -13.622 -6.566 16.591 1.00 97.81 184 GLU A O 1
ATOM 1518 N N . ALA A 1 185 ? -15.431 -7.595 15.737 1.00 98.00 185 ALA A N 1
ATOM 1519 C CA . ALA A 1 185 ? -14.796 -8.901 15.583 1.00 98.00 185 ALA A CA 1
ATOM 1520 C C . ALA A 1 185 ? -13.518 -8.855 14.727 1.00 98.00 185 ALA A C 1
ATOM 1522 O O . ALA A 1 185 ? -12.548 -9.561 15.013 1.00 98.00 185 ALA A O 1
ATOM 1523 N N . ILE A 1 186 ? -13.490 -8.039 13.664 1.00 97.69 186 ILE A N 1
ATOM 1524 C CA . ILE A 1 186 ? -12.306 -7.939 12.802 1.00 97.69 186 ILE A CA 1
ATOM 1525 C C . ILE A 1 186 ? -11.152 -7.212 13.503 1.00 97.69 186 ILE A C 1
ATOM 1527 O O . ILE A 1 186 ? -9.999 -7.601 13.304 1.00 97.69 186 ILE A O 1
ATOM 1531 N N . LEU A 1 187 ? -11.439 -6.214 14.350 1.00 97.44 187 LEU A N 1
ATOM 1532 C CA . LEU A 1 187 ? -10.421 -5.532 15.151 1.00 97.44 187 LEU A CA 1
ATOM 1533 C C . LEU A 1 187 ? -9.905 -6.407 16.293 1.00 97.44 187 LEU A C 1
ATOM 1535 O O . LEU A 1 187 ? -8.688 -6.508 16.445 1.00 97.44 187 LEU A O 1
ATOM 1539 N N . GLU A 1 188 ? -10.785 -7.077 17.040 1.00 97.94 188 GLU A N 1
ATOM 1540 C CA . GLU A 1 188 ? -10.393 -8.019 18.100 1.00 97.94 188 GLU A CA 1
ATOM 1541 C C . GLU A 1 188 ? -9.442 -9.087 17.545 1.00 97.94 188 GLU A C 1
ATOM 1543 O O . GLU A 1 188 ? -8.322 -9.247 18.032 1.00 97.94 188 GLU A O 1
ATOM 1548 N N . LYS A 1 189 ? -9.824 -9.717 16.428 1.00 97.50 189 LYS A N 1
ATOM 1549 C CA . LYS A 1 189 ? -8.987 -10.697 15.726 1.00 97.50 189 LYS A CA 1
ATOM 1550 C C . LYS A 1 189 ? -7.657 -10.108 15.243 1.00 97.50 189 LYS A C 1
ATOM 1552 O O . LYS A 1 189 ? -6.626 -10.780 15.266 1.00 97.50 189 LYS A O 1
ATOM 1557 N N . SER A 1 190 ? -7.657 -8.852 14.791 1.00 97.19 190 SER A N 1
ATOM 1558 C CA . SER A 1 190 ? -6.429 -8.181 14.353 1.00 97.19 190 SER A CA 1
ATOM 1559 C C . SER A 1 190 ? -5.440 -7.981 15.506 1.00 97.19 190 SER A C 1
ATOM 1561 O O . SER A 1 190 ? -4.242 -8.186 15.309 1.00 97.19 190 SER A O 1
ATOM 1563 N N . VAL A 1 191 ? -5.931 -7.639 16.703 1.00 97.50 191 VAL A N 1
ATOM 1564 C CA . VAL A 1 191 ? -5.123 -7.456 17.917 1.00 97.50 191 VAL A CA 1
ATOM 1565 C C . VAL A 1 191 ? -4.652 -8.801 18.462 1.00 97.50 191 VAL A C 1
ATOM 1567 O O . VAL A 1 191 ? -3.495 -8.906 18.858 1.00 97.50 191 VAL A O 1
ATOM 1570 N N . GLU A 1 192 ? -5.491 -9.838 18.409 1.00 96.94 192 GLU A N 1
ATOM 1571 C CA . GLU A 1 192 ? -5.119 -11.209 18.782 1.00 96.94 192 GLU A CA 1
ATOM 1572 C C . GLU A 1 192 ? -3.908 -11.703 17.974 1.00 96.94 192 GLU A C 1
ATOM 1574 O O . GLU A 1 192 ? -2.939 -12.208 18.539 1.00 96.94 192 GLU A O 1
ATOM 1579 N N . TYR A 1 193 ? -3.913 -11.506 16.651 1.00 96.25 193 TYR A N 1
ATOM 1580 C CA . TYR A 1 193 ? -2.771 -11.879 15.810 1.00 96.25 193 TYR A CA 1
ATOM 1581 C C . TYR A 1 193 ? -1.573 -10.937 15.937 1.00 96.25 193 TYR A C 1
ATOM 1583 O O . TYR A 1 193 ? -0.444 -11.356 15.677 1.00 96.25 193 TYR A O 1
ATOM 1591 N N . ASN A 1 194 ? -1.805 -9.675 16.303 1.00 94.62 194 ASN A N 1
ATOM 1592 C CA . ASN A 1 194 ? -0.790 -8.626 16.339 1.00 94.62 194 ASN A CA 1
ATOM 1593 C C . ASN A 1 194 ? -0.750 -7.922 17.707 1.00 94.62 194 ASN A C 1
ATOM 1595 O O . ASN A 1 194 ? -0.921 -6.700 17.770 1.00 94.62 194 ASN A O 1
ATOM 1599 N N . PRO A 1 195 ? -0.469 -8.632 18.814 1.00 94.38 195 PRO A N 1
ATOM 1600 C CA . PRO A 1 195 ? -0.594 -8.068 20.158 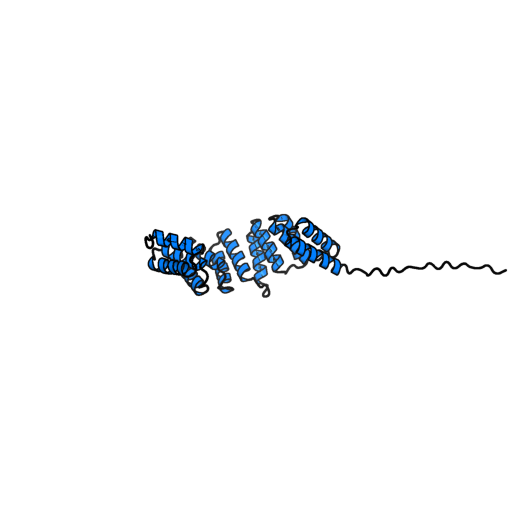1.00 94.38 195 PRO A CA 1
ATOM 1601 C C . PRO A 1 195 ? 0.445 -6.980 20.470 1.00 94.38 195 PRO A C 1
ATOM 1603 O O . PRO A 1 195 ? 0.316 -6.286 21.474 1.00 94.38 195 PRO A O 1
ATOM 1606 N N . ALA A 1 196 ? 1.475 -6.808 19.639 1.00 92.94 196 ALA A N 1
ATOM 1607 C CA . ALA A 1 196 ? 2.447 -5.716 19.749 1.00 92.94 196 ALA A CA 1
ATOM 1608 C C . ALA A 1 196 ? 2.074 -4.478 18.907 1.00 92.94 196 ALA A C 1
ATOM 1610 O O . ALA A 1 196 ? 2.734 -3.446 19.000 1.00 92.94 196 ALA A O 1
ATOM 1611 N N . ASN A 1 197 ? 1.041 -4.564 18.064 1.00 95.12 197 ASN A N 1
ATOM 1612 C CA . ASN A 1 197 ? 0.652 -3.472 17.183 1.00 95.12 197 ASN A CA 1
ATOM 1613 C C . ASN A 1 197 ? -0.280 -2.490 17.907 1.00 95.12 197 ASN A C 1
ATOM 1615 O O . ASN A 1 197 ? -1.501 -2.657 17.938 1.00 95.12 197 ASN A O 1
ATOM 1619 N N . ASN A 1 198 ? 0.307 -1.428 18.457 1.00 94.75 198 ASN A N 1
ATOM 1620 C CA . ASN A 1 198 ? -0.440 -0.409 19.192 1.00 94.75 198 ASN A CA 1
ATOM 1621 C C . ASN A 1 198 ? -1.389 0.416 18.315 1.00 94.75 198 ASN A C 1
ATOM 1623 O O . ASN A 1 198 ? -2.340 0.979 18.844 1.00 94.75 198 ASN A O 1
ATOM 1627 N N . SER A 1 199 ? -1.189 0.462 16.994 1.00 94.69 199 SER A N 1
ATOM 1628 C CA . SER A 1 199 ? -2.131 1.128 16.088 1.00 94.69 199 SER A CA 1
ATOM 1629 C C . SER A 1 199 ? -3.460 0.368 16.017 1.00 94.69 199 SER A C 1
ATOM 1631 O O . SER A 1 199 ? -4.521 0.978 16.147 1.00 94.69 199 SER A O 1
ATOM 1633 N N . LEU A 1 200 ? -3.413 -0.967 15.904 1.00 96.94 200 LEU A N 1
ATOM 1634 C CA . LEU A 1 200 ? -4.612 -1.816 15.934 1.00 96.94 200 LEU A CA 1
ATOM 1635 C C . LEU A 1 200 ? -5.293 -1.791 17.305 1.00 96.94 200 LEU A C 1
ATOM 1637 O O . LEU A 1 200 ? -6.516 -1.675 17.376 1.00 96.94 200 LEU A O 1
ATOM 1641 N N . LYS A 1 201 ? -4.512 -1.824 18.393 1.00 97.62 201 LYS A N 1
ATOM 1642 C CA . LYS A 1 201 ? -5.055 -1.678 19.751 1.00 97.62 201 LYS A CA 1
ATOM 1643 C C . LYS A 1 201 ? -5.737 -0.341 19.953 1.00 97.62 201 LYS A C 1
ATOM 1645 O O . LYS A 1 201 ? -6.866 -0.312 20.425 1.00 97.62 201 LYS A O 1
ATOM 1650 N N . LEU A 1 202 ? -5.087 0.754 19.558 1.00 97.81 202 LEU A N 1
ATOM 1651 C CA . LEU A 1 202 ? -5.673 2.083 19.672 1.00 97.81 202 LEU A CA 1
ATOM 1652 C C . LEU A 1 202 ? -7.009 2.128 18.929 1.00 97.81 202 LEU A C 1
ATOM 1654 O O . LEU A 1 202 ? -7.995 2.564 19.510 1.00 97.81 202 LEU A O 1
ATOM 1658 N N . LYS A 1 203 ? -7.074 1.593 17.704 1.00 98.31 203 LYS A N 1
ATOM 1659 C CA . LYS A 1 203 ? -8.319 1.535 16.929 1.00 98.31 203 LYS A CA 1
ATOM 1660 C C . LYS A 1 203 ? -9.417 0.710 17.620 1.00 98.31 203 LYS A C 1
ATOM 1662 O O . LYS A 1 203 ? -10.577 1.112 17.588 1.00 98.31 203 LYS A O 1
ATOM 1667 N N . LEU A 1 204 ? -9.072 -0.405 18.273 1.00 98.38 204 LEU A N 1
ATOM 1668 C CA . LEU A 1 204 ? -10.017 -1.206 19.066 1.00 98.38 204 LEU A CA 1
ATOM 1669 C C . LEU A 1 204 ? -10.508 -0.457 20.317 1.00 98.38 204 LEU A C 1
ATOM 1671 O O . LEU A 1 204 ? -11.702 -0.466 20.610 1.00 98.38 204 LEU A O 1
ATOM 1675 N N . GLY A 1 205 ? -9.613 0.243 21.017 1.00 98.12 205 GLY A N 1
ATOM 1676 C CA . GLY A 1 205 ? -9.980 1.106 22.140 1.00 98.12 205 GLY A CA 1
ATOM 1677 C C . GLY A 1 205 ? -10.906 2.249 21.712 1.00 98.12 205 GLY A C 1
ATOM 1678 O O . GLY A 1 205 ? -11.920 2.493 22.361 1.00 98.12 205 GLY A O 1
ATOM 1679 N N . GLU A 1 206 ? -10.615 2.902 20.580 1.00 98.19 206 GLU A N 1
ATOM 1680 C CA . GLU A 1 206 ? -11.472 3.931 19.970 1.00 98.19 206 GLU A CA 1
ATOM 1681 C C . GLU A 1 206 ? -12.859 3.386 19.617 1.00 98.19 206 GLU A C 1
ATOM 1683 O O . GLU A 1 206 ? -13.871 4.026 19.906 1.00 98.19 206 GLU A O 1
ATOM 1688 N N . HIS A 1 207 ? -12.920 2.185 19.033 1.00 98.00 207 HIS A N 1
ATOM 1689 C CA . HIS A 1 207 ? -14.178 1.496 18.749 1.00 98.00 207 HIS A CA 1
ATOM 1690 C C . HIS A 1 207 ? -15.001 1.291 20.027 1.00 98.00 207 HIS A C 1
ATOM 1692 O O . HIS A 1 207 ? -16.150 1.724 20.097 1.00 98.00 207 HIS A O 1
ATOM 1698 N N . TYR A 1 208 ? -14.416 0.716 21.082 1.00 98.38 208 TYR A N 1
ATOM 1699 C CA . TYR A 1 208 ? -15.127 0.523 22.349 1.00 98.38 208 TYR A CA 1
ATOM 1700 C C . TYR A 1 208 ? -15.539 1.834 23.019 1.00 98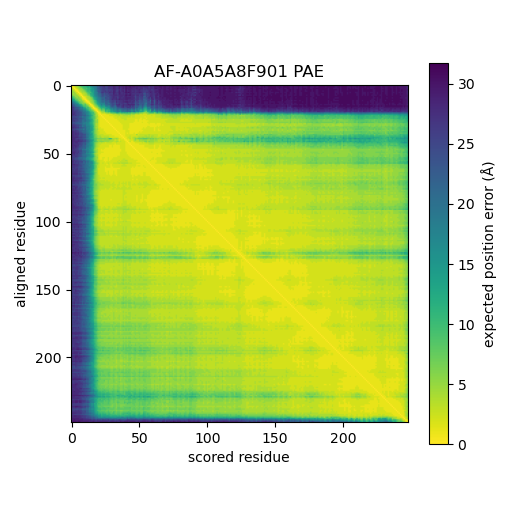.38 208 TYR A C 1
ATOM 1702 O O . TYR A 1 208 ? -16.640 1.911 23.570 1.00 98.38 208 TYR A O 1
ATOM 1710 N N . TYR A 1 209 ? -14.697 2.866 22.949 1.00 97.88 209 TYR A N 1
ATOM 1711 C CA . TYR A 1 209 ? -15.016 4.196 23.460 1.00 97.88 209 TYR A CA 1
ATOM 1712 C C . TYR A 1 209 ? -16.265 4.767 22.774 1.00 97.88 209 TYR A C 1
ATOM 1714 O O . TYR A 1 209 ? -17.200 5.200 23.450 1.00 97.88 209 TYR A O 1
ATOM 1722 N N . ASN A 1 210 ? -16.320 4.699 21.441 1.00 95.88 210 ASN A N 1
ATOM 1723 C CA . ASN A 1 210 ? -17.462 5.172 20.653 1.00 95.88 210 ASN A CA 1
ATOM 1724 C C . ASN A 1 210 ? -18.737 4.370 20.947 1.00 95.88 210 ASN A C 1
ATOM 1726 O O . ASN A 1 210 ? -19.824 4.941 21.029 1.00 95.88 210 ASN A O 1
ATOM 1730 N N . GLN A 1 211 ? -18.595 3.070 21.212 1.00 96.00 211 GLN A N 1
ATOM 1731 C CA . GLN A 1 211 ? -19.688 2.190 21.635 1.00 96.00 211 GLN A CA 1
ATOM 1732 C C . GLN A 1 211 ? -20.065 2.339 23.120 1.00 96.00 211 GLN A C 1
ATOM 1734 O O . GLN A 1 211 ? -20.873 1.559 23.626 1.00 96.00 211 GLN A O 1
ATOM 1739 N N . LYS A 1 212 ? -19.484 3.312 23.839 1.00 96.38 212 LYS A N 1
ATOM 1740 C CA . LYS A 1 212 ? -19.672 3.548 25.283 1.00 96.38 212 LYS A CA 1
ATOM 1741 C C . LYS A 1 212 ? -19.303 2.350 26.169 1.00 96.38 212 LYS A C 1
ATOM 1743 O O . LYS A 1 212 ? -19.672 2.293 27.341 1.00 96.38 212 LYS A O 1
ATOM 1748 N N . LYS A 1 213 ? -18.527 1.400 25.641 1.00 97.06 213 LYS A N 1
ATOM 1749 C CA . LYS A 1 213 ? -17.955 0.257 26.369 1.00 97.06 213 LYS A CA 1
ATOM 1750 C C . LYS A 1 213 ? -16.687 0.709 27.106 1.00 97.06 213 LYS A C 1
ATOM 1752 O O . LYS A 1 213 ? -15.601 0.183 26.871 1.00 97.06 213 LYS A O 1
ATOM 1757 N N . TYR A 1 214 ? -16.818 1.710 27.980 1.00 97.06 214 TYR A N 1
ATOM 1758 C CA . TYR A 1 214 ? -15.674 2.427 28.553 1.00 97.06 214 TYR A CA 1
ATOM 1759 C C . TYR A 1 214 ? -14.713 1.523 29.322 1.00 97.06 214 TYR A C 1
ATOM 1761 O O . TYR A 1 214 ? -13.513 1.666 29.144 1.00 97.06 214 TYR A O 1
ATOM 1769 N N . ASN A 1 215 ? -15.209 0.533 30.070 1.00 96.75 215 ASN A N 1
ATOM 1770 C CA . ASN A 1 215 ? -14.344 -0.400 30.802 1.00 96.75 215 ASN A CA 1
ATOM 1771 C C . ASN A 1 215 ? -13.338 -1.109 29.877 1.00 96.75 215 ASN A C 1
ATOM 1773 O O . ASN A 1 215 ? -12.151 -1.150 30.180 1.00 96.75 215 ASN A O 1
ATOM 1777 N N . LYS A 1 216 ? -13.795 -1.593 28.713 1.00 97.31 216 LYS A N 1
ATOM 1778 C CA . LYS A 1 216 ? -12.916 -2.239 27.725 1.00 97.31 216 LYS A CA 1
ATOM 1779 C C . LYS A 1 216 ? -11.968 -1.243 27.053 1.00 97.31 216 LYS A C 1
ATOM 1781 O O . LYS A 1 216 ? -10.824 -1.572 26.763 1.00 97.31 216 LYS A O 1
ATOM 1786 N N . ALA A 1 217 ? -12.446 -0.029 26.773 1.00 98.06 217 ALA A N 1
ATOM 1787 C CA . ALA A 1 217 ? -11.618 1.014 26.173 1.00 98.06 217 ALA A CA 1
ATOM 1788 C C . ALA A 1 217 ? -10.462 1.414 27.106 1.00 98.06 217 ALA A C 1
ATOM 1790 O O . ALA A 1 217 ? -9.324 1.526 26.658 1.00 98.06 217 ALA A O 1
ATOM 1791 N N . VAL A 1 218 ? -10.754 1.577 28.400 1.00 98.00 218 VAL A N 1
ATOM 1792 C CA . VAL A 1 218 ? -9.778 1.944 29.433 1.00 98.00 218 VAL A CA 1
ATOM 1793 C C . VAL A 1 218 ? -8.678 0.902 29.545 1.00 98.00 218 VAL A C 1
ATOM 1795 O O . VAL A 1 218 ? -7.513 1.269 29.443 1.00 98.00 218 VAL A O 1
ATOM 1798 N N . GLU A 1 219 ? -9.041 -0.379 29.646 1.00 97.31 219 GLU A N 1
ATOM 1799 C CA . GLU A 1 219 ? -8.082 -1.489 29.715 1.00 97.31 219 GLU A CA 1
ATOM 1800 C C . GLU A 1 219 ? -7.069 -1.437 28.559 1.00 97.31 219 GLU A C 1
ATOM 1802 O O . GLU A 1 219 ? -5.857 -1.495 28.768 1.00 97.31 219 GLU A O 1
ATOM 1807 N N . ILE A 1 220 ? -7.556 -1.238 27.331 1.00 97.75 220 ILE A N 1
ATOM 1808 C CA . ILE A 1 220 ? -6.701 -1.143 26.143 1.00 97.75 220 ILE A CA 1
ATOM 1809 C C . ILE A 1 220 ? -5.810 0.103 26.187 1.00 97.75 220 ILE A C 1
ATOM 1811 O O . ILE A 1 220 ? -4.621 0.034 25.868 1.00 97.75 220 ILE A O 1
ATOM 1815 N N . PHE A 1 221 ? -6.369 1.262 26.537 1.00 98.12 221 PHE A N 1
ATOM 1816 C CA . PHE A 1 221 ? -5.618 2.515 26.563 1.00 98.12 221 PHE A CA 1
ATOM 1817 C C . PHE A 1 221 ? -4.523 2.511 27.636 1.00 98.12 221 PHE A C 1
ATOM 1819 O O . PHE A 1 221 ? -3.400 2.933 27.349 1.00 98.12 221 PHE A O 1
ATOM 1826 N N . GLU A 1 222 ? -4.813 1.992 28.830 1.00 96.69 222 GLU A N 1
ATOM 1827 C CA . GLU A 1 222 ? -3.825 1.796 29.894 1.00 96.69 222 GLU A CA 1
ATOM 1828 C C . GLU A 1 222 ? -2.716 0.842 29.447 1.00 96.69 222 GLU A C 1
ATOM 1830 O O . GLU A 1 222 ? -1.535 1.146 29.628 1.00 96.69 222 GLU A O 1
ATOM 1835 N N . GLU A 1 223 ? -3.065 -0.263 28.779 1.00 96.62 223 GLU A N 1
ATOM 1836 C CA . GLU A 1 223 ? -2.078 -1.209 28.255 1.00 96.62 223 GLU A CA 1
ATOM 1837 C C . GLU A 1 223 ? -1.087 -0.531 27.289 1.00 96.62 223 GLU A C 1
ATOM 1839 O O . GLU A 1 223 ? 0.128 -0.737 27.390 1.00 96.62 223 GLU A O 1
ATOM 1844 N N . ILE A 1 224 ? -1.584 0.307 26.367 1.00 97.31 224 ILE A N 1
ATOM 1845 C CA . ILE A 1 224 ? -0.747 1.055 25.412 1.00 97.31 224 ILE A CA 1
ATOM 1846 C C . ILE A 1 224 ? 0.198 2.014 26.152 1.00 97.31 224 ILE A C 1
ATOM 1848 O O . ILE A 1 224 ? 1.390 2.075 25.824 1.00 97.31 224 ILE A O 1
ATOM 1852 N N . ILE A 1 225 ? -0.313 2.752 27.143 1.00 96.62 225 ILE A N 1
ATOM 1853 C CA . ILE A 1 225 ? 0.462 3.734 27.917 1.00 96.62 225 ILE A CA 1
ATOM 1854 C C . ILE A 1 225 ? 1.546 3.040 28.742 1.00 96.62 225 ILE A C 1
ATOM 1856 O O . ILE A 1 225 ? 2.695 3.469 28.706 1.00 96.62 225 ILE A O 1
ATOM 1860 N N . ILE A 1 226 ? 1.218 1.949 29.436 1.00 95.31 226 ILE A N 1
ATOM 1861 C CA . ILE A 1 226 ? 2.175 1.212 30.271 1.00 95.31 226 ILE A CA 1
ATOM 1862 C C . ILE A 1 226 ? 3.299 0.626 29.412 1.00 95.31 226 ILE A C 1
ATOM 1864 O O . ILE A 1 226 ? 4.473 0.737 29.762 1.00 95.31 226 ILE A O 1
ATOM 1868 N N . LYS A 1 227 ? 2.961 0.016 28.269 1.00 93.88 227 LYS A N 1
ATOM 1869 C CA . LYS A 1 227 ? 3.956 -0.642 27.407 1.00 93.88 227 LYS A CA 1
ATOM 1870 C C . LYS A 1 227 ? 4.788 0.339 26.591 1.00 93.88 227 LYS A C 1
ATOM 1872 O O . LYS A 1 227 ? 5.940 0.047 26.280 1.00 93.88 227 LYS A O 1
ATOM 1877 N N . THR A 1 228 ? 4.212 1.475 26.200 1.00 94.56 228 THR A N 1
ATOM 1878 C CA . THR A 1 228 ? 4.852 2.426 25.278 1.00 94.56 228 THR A CA 1
ATOM 1879 C C . THR A 1 228 ? 4.581 3.889 25.649 1.00 94.56 228 THR A C 1
ATOM 1881 O O . THR A 1 228 ? 4.047 4.639 24.829 1.00 94.56 228 THR A O 1
ATOM 1884 N N . PRO A 1 229 ? 4.991 4.345 26.845 1.00 93.38 229 PRO A N 1
ATOM 1885 C CA . PRO A 1 229 ? 4.539 5.615 27.431 1.00 93.38 229 PRO A CA 1
ATOM 1886 C C . PRO A 1 229 ? 4.852 6.859 26.589 1.00 93.38 229 PRO A C 1
ATOM 1888 O O . PRO A 1 229 ? 4.119 7.842 26.634 1.00 93.38 229 PRO A O 1
ATOM 1891 N N . ASN A 1 230 ? 5.906 6.815 25.770 1.00 93.81 230 ASN A N 1
ATOM 1892 C CA . ASN A 1 230 ? 6.341 7.947 24.944 1.00 93.81 230 ASN A CA 1
ATOM 1893 C C . ASN A 1 230 ? 5.858 7.882 23.481 1.00 93.81 230 ASN A C 1
ATOM 1895 O O . ASN A 1 230 ? 6.237 8.734 22.673 1.00 93.81 230 ASN A O 1
ATOM 1899 N N . SER A 1 231 ? 5.039 6.888 23.120 1.00 95.50 231 SER A N 1
ATOM 1900 C CA . SER A 1 231 ? 4.566 6.695 21.743 1.00 95.50 231 SER A CA 1
ATOM 1901 C C . SER A 1 231 ? 3.460 7.689 21.341 1.00 95.50 231 SER A C 1
ATOM 1903 O O . SER A 1 231 ? 2.723 8.192 22.199 1.00 95.50 231 SER A O 1
ATOM 1905 N N . PRO A 1 232 ? 3.294 7.987 20.036 1.00 96.38 232 PRO A N 1
ATOM 1906 C CA . PRO A 1 232 ? 2.136 8.731 19.536 1.00 96.38 232 PRO A CA 1
ATOM 1907 C C . PRO A 1 232 ? 0.795 8.096 19.932 1.00 96.38 232 PRO A C 1
ATOM 1909 O O . PRO A 1 232 ? -0.162 8.814 20.226 1.00 96.38 232 PRO A O 1
ATOM 1912 N N . GLU A 1 233 ? 0.726 6.766 19.964 1.00 97.06 233 GLU A N 1
ATOM 1913 C CA . GLU A 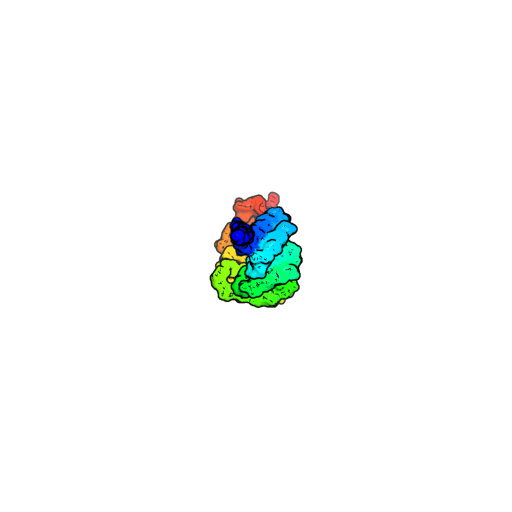1 233 ? -0.454 5.997 20.354 1.00 97.06 233 GLU A CA 1
ATOM 1914 C C . GLU A 1 233 ? -0.777 6.194 21.835 1.00 97.06 233 GLU A C 1
ATOM 1916 O O . GLU A 1 233 ? -1.928 6.474 22.158 1.00 97.06 233 GLU A O 1
ATOM 1921 N N . ALA A 1 234 ? 0.225 6.150 22.720 1.00 96.62 234 ALA A N 1
ATOM 1922 C CA . ALA A 1 234 ? 0.038 6.430 24.144 1.00 96.62 234 ALA A CA 1
ATOM 1923 C C . ALA A 1 234 ? -0.462 7.859 24.375 1.00 96.62 234 ALA A C 1
ATOM 1925 O O . ALA A 1 234 ? -1.429 8.058 25.104 1.00 96.62 234 ALA A O 1
ATOM 1926 N N . LYS A 1 235 ? 0.097 8.854 23.671 1.00 96.56 235 LYS A N 1
ATOM 1927 C CA . LYS A 1 235 ? -0.394 10.244 23.745 1.00 96.56 235 LYS A CA 1
ATOM 1928 C C . LYS A 1 235 ? -1.860 10.372 23.325 1.00 96.56 235 LYS A C 1
ATOM 1930 O O . LYS A 1 235 ? -2.580 11.198 23.882 1.00 96.56 235 LYS A O 1
ATOM 1935 N N . LYS A 1 236 ? -2.310 9.599 22.330 1.00 97.31 236 LYS A N 1
ATOM 1936 C CA . LYS A 1 236 ? -3.726 9.557 21.923 1.00 97.31 236 LYS A CA 1
ATOM 1937 C C . LYS A 1 236 ? -4.582 8.839 22.967 1.00 97.31 236 LYS A C 1
ATOM 1939 O O . LYS A 1 236 ? -5.605 9.385 23.364 1.00 97.31 236 LYS A O 1
ATOM 1944 N N . ALA A 1 237 ? -4.137 7.683 23.452 1.00 97.19 237 ALA A N 1
ATOM 1945 C CA . ALA A 1 237 ? -4.801 6.913 24.500 1.00 97.19 237 ALA A CA 1
ATOM 1946 C C . ALA A 1 237 ? -5.025 7.753 25.774 1.00 97.19 237 ALA A C 1
ATOM 1948 O O . ALA A 1 237 ? -6.142 7.807 26.284 1.00 97.19 237 ALA A O 1
ATOM 1949 N N . SER A 1 238 ? -4.020 8.516 26.222 1.00 96.06 238 SER A N 1
ATOM 1950 C CA . SER A 1 238 ? -4.148 9.412 27.382 1.00 96.06 238 SER A CA 1
ATOM 1951 C C . SER A 1 238 ? -5.235 10.471 27.197 1.00 96.06 238 SER A C 1
ATOM 1953 O O . SER A 1 238 ? -5.941 10.789 28.148 1.00 96.06 238 SER A O 1
ATOM 1955 N N . LYS A 1 239 ? -5.428 11.001 25.979 1.00 96.44 239 LYS A N 1
ATOM 1956 C CA . LYS A 1 239 ? -6.505 11.973 25.720 1.00 96.44 239 LYS A CA 1
ATOM 1957 C C . LYS A 1 239 ? -7.888 11.365 25.947 1.00 96.44 239 LYS A C 1
ATOM 1959 O O . LYS A 1 239 ? -8.740 12.045 26.511 1.00 96.44 239 LYS A O 1
ATOM 1964 N N . TYR A 1 240 ? -8.093 10.108 25.552 1.00 97.00 240 TYR A N 1
ATOM 1965 C CA . TYR A 1 240 ? -9.348 9.396 25.807 1.00 97.00 240 TYR A CA 1
ATOM 1966 C C . TYR A 1 240 ? -9.553 9.102 27.298 1.00 97.00 240 TYR A C 1
ATOM 1968 O O . TYR A 1 240 ? -10.658 9.248 27.807 1.00 97.00 240 TYR A O 1
ATOM 1976 N N . LEU A 1 241 ? -8.501 8.728 28.030 1.00 95.50 241 LEU A N 1
ATOM 1977 C CA . LEU A 1 241 ? -8.620 8.491 29.475 1.00 95.50 241 LEU A CA 1
ATOM 1978 C C . LEU A 1 241 ? -8.913 9.788 30.245 1.00 95.50 241 LEU A C 1
ATOM 1980 O O . LEU A 1 241 ? -9.750 9.799 31.150 1.00 95.50 241 LEU A O 1
ATOM 1984 N N . ASN A 1 242 ? -8.302 10.902 29.836 1.00 94.62 242 ASN A N 1
ATOM 1985 C CA . ASN A 1 242 ? -8.586 12.222 30.399 1.00 94.62 242 ASN A CA 1
ATOM 1986 C C . ASN A 1 242 ? -10.027 12.664 30.109 1.00 94.62 242 ASN A C 1
ATOM 1988 O O . ASN A 1 242 ? -10.678 13.224 30.989 1.00 94.62 242 ASN A O 1
ATOM 1992 N N . SER A 1 243 ? -10.565 12.388 28.912 1.00 94.00 243 SER A N 1
ATOM 1993 C CA . SER A 1 243 ? -11.961 12.725 28.590 1.00 94.00 243 SER A CA 1
ATOM 1994 C C . SER A 1 243 ? -12.983 11.902 29.379 1.00 94.00 243 SER A C 1
ATOM 1996 O O . SER A 1 243 ? -14.120 12.342 29.527 1.00 94.00 243 SER A O 1
ATOM 1998 N N . LEU A 1 244 ? -12.585 10.746 29.920 1.00 92.44 244 LEU A N 1
ATOM 1999 C CA . LEU A 1 244 ? -13.385 9.950 30.859 1.00 92.44 244 LEU A CA 1
ATOM 2000 C C . LEU A 1 244 ? -13.221 10.389 32.323 1.00 92.44 244 LEU A C 1
ATOM 2002 O O . LEU A 1 244 ? -13.902 9.855 33.194 1.00 92.44 244 LEU A O 1
ATOM 2006 N N . GLY A 1 245 ? -12.331 11.345 32.609 1.00 88.62 245 GLY A N 1
ATOM 2007 C CA . GLY A 1 245 ? -12.046 11.812 33.967 1.00 88.62 245 GLY A CA 1
ATOM 2008 C C . GLY A 1 245 ? -11.228 10.833 34.815 1.00 88.62 245 GLY A C 1
ATOM 2009 O O . GLY A 1 245 ? -11.240 10.951 36.038 1.00 88.62 245 GLY A O 1
ATOM 2010 N N . ILE A 1 246 ? -10.538 9.875 34.186 1.00 79.19 246 ILE A N 1
ATOM 2011 C CA . ILE A 1 246 ? -9.776 8.821 34.880 1.00 79.19 246 ILE A CA 1
ATOM 2012 C C . ILE A 1 246 ? -8.418 9.337 35.367 1.00 79.19 246 ILE A C 1
ATOM 2014 O O . ILE A 1 246 ? -7.978 8.966 36.451 1.00 79.19 246 ILE A O 1
ATOM 2018 N N . TYR A 1 247 ? -7.790 10.250 34.621 1.00 62.97 247 TYR A N 1
ATOM 2019 C CA . TYR A 1 247 ? -6.584 10.956 35.055 1.00 62.97 247 TYR A CA 1
ATOM 2020 C C . TYR A 1 247 ? -6.846 12.466 35.055 1.00 62.97 247 TYR A C 1
ATOM 2022 O O . TYR A 1 247 ? -7.374 13.013 34.083 1.00 62.97 247 TYR A O 1
ATOM 2030 N N . LYS A 1 248 ? -6.518 13.119 36.175 1.00 53.66 248 LYS A N 1
ATOM 2031 C CA . LYS A 1 248 ? -6.491 14.577 36.343 1.00 53.66 248 LYS A CA 1
ATOM 2032 C C . LYS A 1 248 ? -5.050 15.056 36.370 1.00 53.66 248 LYS A C 1
ATOM 2034 O O . LYS A 1 248 ? -4.235 14.362 37.017 1.00 53.66 248 LYS A O 1
#

Secondary structure (DSSP, 8-state):
-PPP-----------------HHHHHHHHHHHHHHHHHTT-HHHHHHHHHHHHHH-TT-HHHHHHHHHHHHHTT-HHHHHHHHHHHHHHSTT-HHHHHHHHHHHHHTT-HHHHHHHHHHHTT-TT-TTHHHHHHHHHHHHHHTT-HHHHHHHHHHHHHH-TT-HHHHHHHHHHHHHTT-HHHHHHHHHHHHHH-TT-HHHHHHHHHHHHHTT-HHHHHHHHHHHHHH-TTSHHHHHHHHHHHHTTS--

pLDDT: mean 92.59, std 12.97, range [39.38, 98.75]

Foldseek 3Di:
DDDDDDDDDDPPPPPPPPPPQLQVQLVVLQVVLVVCVVVVNLVSNVVSLVSSCVSPVLPLVSLCVQLVSCVVVVVLVSNLVSLVSSCVNVVLPLVSLQSNLVSCVSVVVLVVSLVSLVSSVVPPPDPPNLVSLQSNLVSCVVVVVLVSSLVSLVVSCVVPVQPVVSLVSNLVSCVVVVVLVSSLVSLVSSCVSVVPDLVSLLVNLVSCVVVVVNVSSLVSLVVCCVVPVPDPSNVVSVVSCVVVVNDD

Nearest PDB structures (foldseek):
  7qdy-assembly1_B  TM=7.286E-01  e=9.543E-07  Homo sapiens
  1fch-assembly2_B  TM=4.768E-01  e=9.130E-07  Homo sapiens
  1fch-assembly1_A  TM=4.308E-01  e=5.363E-06  Homo sapiens
  7azv-assembly1_B  TM=7.238E-01  e=8.337E-04  Shigella flexneri
  4hnx-assembly1_A  TM=5.511E-01  e=3.010E-03  Saccharomyces cerevisiae S288C

Sequence (248 aa):
MKKIISFFLIAIFVSCAPRVDKLKLSESHYKLGLAYLTSENDFRALKEFEEALKYNPKDDRVYYAISTFYLKKNIFSKAEENILKALNIAPNNSEYINTYASILAAKGKTEEAISQWMRILQDPTYPNIPMVYYNIGYAYFTLGQLKEASIFFQKSVKMNRFFTASYLMLYDIYMKTDQVEKAEAILEKSVEYNPANNSLKLKLGEHYYNQKKYNKAVEIFEEIIIKTPNSPEAKKASKYLNSLGIYK

Radius of gyration: 29.14 Å; Cα contacts (8 Å, |Δi|>4): 290; chains: 1; bounding box: 94×33×102 Å